Protein AF-A0A925CP06-F1 (afdb_monomer_lite)

Secondary structure (DSSP, 8-state):
----HHHHHHHHHHHHHHHHHHHHHHHHHHHHHH-S--TT-HHHHHHHHHHHHHHHHHHHHHHHHHHHHHHHTT-HHHHHHHHHHHHHHHHHHHHHHHHHHHHHHHHHHHS-HHHHHHHHH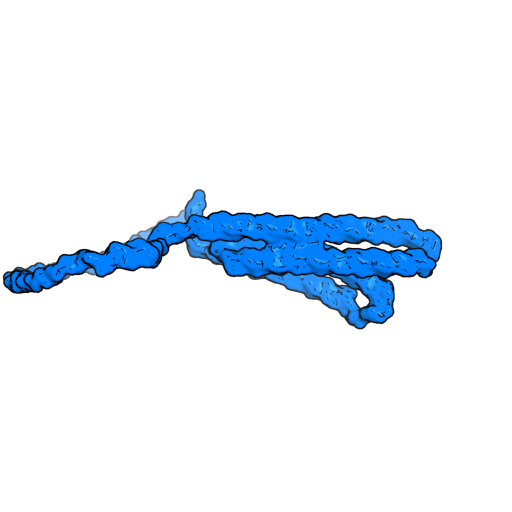HHHHHHHHHHHHHHHHHHHHHHHHHHHHHHHT---TT---HHHHSTTSS---------------------------------

Sequence (203 aa):
MNLSTTQLRLLGSVMYFAAAALILNYFAQFTIQVWPFKLTELNWRVGAAGLFMDALMSTVVPQAILYFAAVMNNDRKTLQALRWVTLIAGVLTIGLLLGFLLDSVQIRAQLPQNVKGNFMKVALRAGLVGILLSTLFIWFGLSMGKVLKSQGTVRTPGAKDPANDMLMVGTREPSRPTLRSIDTNDSKTAGKKEGTGGLSVDV

pLDDT: mean 83.31, std 16.44, range [48.34, 97.75]

Foldseek 3Di:
DDDDPVRLLVVLVVLLVVLVVQLVVLVVVLVVVLPPPPVVDLVSLLVSLLSVLVSLVSSPVSLVSQCVSCVSNVPLVSLLVSLVVLLVVLVVLVVSLVVNVVSLVVVLVVDDPVCNVVSVVSNVVSSVSSVVSSCVSNVVSVVSVVVSVVSVPPPDPPPPDVVVVVVPPPDPPPDDPPPPPPPDDDDDDDDDDDDDDDDDDDD

Radius of gyration: 31.54 Å; chains: 1; bounding box: 84×64×76 Å

Structure (mmCIF, N/CA/C/O backbone):
data_AF-A0A925CP06-F1
#
_entry.id   AF-A0A925CP06-F1
#
loop_
_atom_site.group_PDB
_atom_site.id
_atom_site.type_symbol
_atom_site.label_atom_id
_atom_site.label_alt_id
_atom_site.label_comp_id
_atom_site.label_asym_id
_atom_site.label_entity_id
_atom_site.label_seq_id
_atom_site.pdbx_PDB_ins_code
_atom_site.Cartn_x
_atom_site.Cartn_y
_atom_site.Cartn_z
_atom_site.occupancy
_atom_site.B_iso_or_equiv
_atom_site.auth_seq_id
_atom_site.auth_comp_id
_atom_site.auth_asym_id
_atom_site.auth_atom_id
_atom_site.pdbx_PDB_model_num
ATOM 1 N N . MET A 1 1 ? -6.564 15.243 31.442 1.00 59.25 1 MET A N 1
ATOM 2 C CA . MET A 1 1 ? -7.740 15.797 30.735 1.00 59.25 1 MET A CA 1
ATOM 3 C C . MET A 1 1 ? -8.591 14.633 30.254 1.00 59.25 1 MET A C 1
ATOM 5 O O . MET A 1 1 ? -8.100 13.844 29.459 1.00 59.25 1 MET A O 1
ATOM 9 N N . ASN A 1 2 ? -9.814 14.486 30.764 1.00 81.81 2 ASN A N 1
ATOM 10 C CA . ASN A 1 2 ? -10.744 13.453 30.301 1.00 81.81 2 ASN A CA 1
ATOM 11 C C . ASN A 1 2 ? -11.511 14.015 29.103 1.00 81.81 2 ASN A C 1
ATOM 13 O O . ASN A 1 2 ? -12.417 14.825 29.282 1.00 81.81 2 ASN A O 1
ATOM 17 N N . LEU A 1 3 ? -11.107 13.644 27.888 1.00 84.00 3 LEU A N 1
ATOM 18 C CA . LEU A 1 3 ? -11.869 13.988 26.689 1.00 84.00 3 LEU A CA 1
ATOM 19 C C . LEU A 1 3 ? -13.214 13.260 26.733 1.00 84.00 3 LEU A C 1
ATOM 21 O O . LEU A 1 3 ? -13.275 12.069 27.047 1.00 84.00 3 LEU A O 1
ATOM 25 N N . SER A 1 4 ? -14.290 13.975 26.408 1.00 91.00 4 SER A N 1
ATOM 26 C CA . SER A 1 4 ? -15.612 13.363 26.290 1.00 91.00 4 SER A CA 1
ATOM 27 C C . SER A 1 4 ? -15.590 12.294 25.192 1.00 91.00 4 SER A C 1
ATOM 29 O O . SER A 1 4 ? -14.948 12.464 24.152 1.00 91.00 4 SER A O 1
ATOM 31 N N . THR A 1 5 ? -16.316 11.193 25.386 1.00 88.12 5 THR A N 1
ATOM 32 C CA . THR A 1 5 ? -16.455 10.119 24.385 1.00 88.12 5 THR A CA 1
ATOM 33 C C . THR A 1 5 ? -16.937 10.652 23.032 1.00 88.12 5 THR A C 1
ATOM 35 O O . THR A 1 5 ? -16.528 10.152 21.984 1.00 88.12 5 THR A O 1
ATOM 38 N N . THR A 1 6 ? -17.739 11.720 23.040 1.00 90.00 6 THR A N 1
ATOM 39 C CA . THR A 1 6 ? -18.185 12.435 21.838 1.00 90.00 6 THR A CA 1
ATOM 40 C C . THR A 1 6 ? -17.030 13.135 21.118 1.00 90.00 6 THR A C 1
ATOM 42 O O . THR A 1 6 ? -16.935 13.054 19.896 1.00 90.00 6 THR A O 1
ATOM 45 N N . GLN A 1 7 ? -16.117 13.773 21.859 1.00 92.44 7 GLN A N 1
ATOM 46 C CA . GLN A 1 7 ? -14.945 14.448 21.286 1.00 92.44 7 GLN A CA 1
ATOM 47 C C . GLN A 1 7 ? -13.983 13.442 20.648 1.00 92.44 7 GLN A C 1
ATOM 49 O O . GLN A 1 7 ? -13.480 13.692 19.555 1.00 92.44 7 GLN A O 1
ATOM 54 N N . LEU A 1 8 ? -13.781 12.281 21.282 1.00 90.00 8 LEU A N 1
ATOM 55 C CA . LEU A 1 8 ? -12.950 11.205 20.730 1.00 90.00 8 LEU A CA 1
ATOM 56 C C . LEU A 1 8 ? -13.510 10.665 19.407 1.00 90.00 8 LEU A C 1
ATOM 58 O O . LEU A 1 8 ? -12.755 10.489 18.452 1.00 90.00 8 LEU A O 1
ATOM 62 N N . ARG A 1 9 ? -14.830 10.462 19.319 1.00 89.25 9 ARG A N 1
ATOM 63 C CA . ARG A 1 9 ? -15.486 10.013 18.078 1.00 89.25 9 ARG A CA 1
ATOM 64 C C . ARG A 1 9 ? -15.377 11.045 16.959 1.00 89.25 9 ARG A C 1
ATOM 66 O O . ARG A 1 9 ? -15.101 10.679 15.818 1.00 89.25 9 ARG A O 1
ATOM 73 N N . LEU A 1 10 ? -15.567 12.324 17.284 1.00 93.50 10 LEU A N 1
ATOM 74 C CA . LEU A 1 10 ? -15.463 13.408 16.309 1.00 93.50 10 LEU A CA 1
ATOM 75 C C . LEU A 1 10 ? -14.029 13.536 15.784 1.00 93.50 10 LEU A C 1
ATOM 77 O O . LEU A 1 10 ? -13.827 13.582 14.572 1.00 93.50 10 LEU A O 1
ATOM 81 N N . LEU A 1 11 ? -13.035 13.484 16.676 1.00 93.88 11 LEU A N 1
ATOM 82 C CA . LEU A 1 11 ? -11.623 13.469 16.298 1.00 93.88 11 LEU A CA 1
ATOM 83 C C . LEU A 1 11 ? -11.306 12.274 15.389 1.00 93.88 11 LEU A C 1
ATOM 85 O O . LEU A 1 11 ? -10.702 12.445 14.334 1.00 93.88 11 LEU A O 1
ATOM 89 N N . GLY A 1 12 ? -11.785 1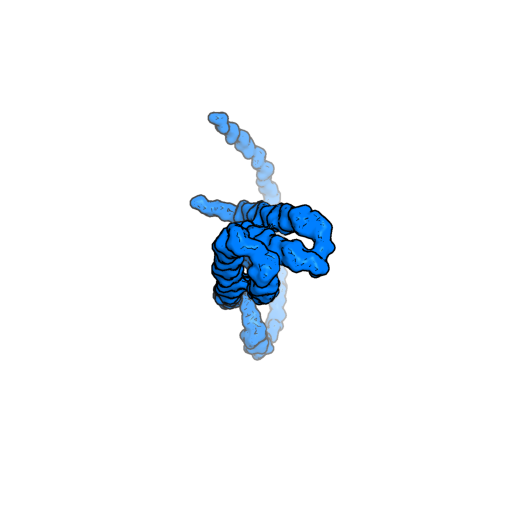1.081 15.747 1.00 92.69 12 GLY A N 1
ATOM 90 C CA . GLY A 1 12 ? -11.616 9.883 14.933 1.00 92.69 12 GLY A CA 1
ATOM 91 C C . GLY A 1 12 ? -12.210 10.020 13.525 1.00 92.69 12 GLY A C 1
ATOM 92 O O . GLY A 1 12 ? -11.565 9.632 12.555 1.00 92.69 12 GLY A O 1
ATOM 93 N N . SER A 1 13 ? -13.394 10.627 13.389 1.00 92.12 13 SER A N 1
ATOM 94 C CA . SER A 1 13 ? -14.017 10.898 12.083 1.00 92.12 13 SER A CA 1
ATOM 95 C C . SER A 1 13 ? -13.179 11.843 11.218 1.00 92.12 13 SER A C 1
ATOM 97 O O . SER A 1 13 ? -13.023 11.604 10.021 1.00 92.12 13 SER A O 1
ATOM 99 N N . VAL A 1 14 ? -12.622 12.903 11.811 1.00 95.94 14 VAL A N 1
ATOM 100 C CA . VAL A 1 14 ? -11.748 13.848 11.097 1.00 95.94 14 VAL A CA 1
ATOM 101 C C . VAL A 1 14 ? -10.472 13.148 10.630 1.00 95.94 14 VAL A C 1
ATOM 103 O O . VAL A 1 14 ? -10.058 13.327 9.486 1.00 95.94 14 VAL A O 1
ATOM 106 N N . MET A 1 15 ? -9.883 12.294 11.472 1.00 96.44 15 MET A N 1
ATOM 107 C CA . MET A 1 15 ? -8.692 11.517 11.116 1.00 96.44 15 MET A CA 1
ATOM 108 C C . MET A 1 15 ? -8.957 10.531 9.973 1.00 96.44 15 MET A C 1
ATOM 110 O O . MET A 1 15 ? -8.128 10.418 9.072 1.00 96.44 15 MET A O 1
ATOM 114 N N . TYR A 1 16 ? -10.116 9.862 9.969 1.00 95.62 16 TYR A N 1
ATOM 115 C CA . TYR A 1 16 ? -10.523 8.996 8.861 1.00 95.62 16 TYR A CA 1
ATOM 116 C C . TYR A 1 16 ? -10.613 9.758 7.543 1.00 95.62 16 TYR A C 1
ATOM 118 O O . TYR A 1 16 ? -10.045 9.322 6.541 1.00 95.62 16 TYR A O 1
ATOM 126 N N . PHE A 1 17 ? -11.298 10.903 7.551 1.00 96.81 17 PHE A N 1
ATOM 127 C CA . PHE A 1 17 ? -11.462 11.724 6.358 1.00 96.81 17 PHE A CA 1
ATOM 128 C C . PHE A 1 17 ? -10.118 12.249 5.845 1.00 96.81 17 PHE A C 1
ATOM 130 O O . PHE A 1 17 ? -9.816 12.110 4.662 1.00 96.81 17 PHE A O 1
ATOM 137 N N . ALA A 1 18 ? -9.278 12.783 6.737 1.00 97.44 18 ALA A N 1
ATOM 138 C CA . ALA A 1 18 ? -7.959 13.295 6.382 1.00 97.44 18 ALA A CA 1
ATOM 139 C C . ALA A 1 18 ? -7.072 12.204 5.766 1.00 97.44 18 ALA A C 1
ATOM 141 O O . ALA A 1 18 ? -6.472 12.407 4.713 1.00 97.44 18 ALA A O 1
ATOM 142 N N . ALA A 1 19 ? -7.023 11.022 6.379 1.00 97.38 19 ALA A N 1
ATOM 143 C CA . ALA A 1 19 ? -6.216 9.931 5.860 1.00 97.38 19 ALA A CA 1
ATOM 144 C C . ALA A 1 19 ? -6.743 9.388 4.523 1.00 97.38 19 ALA A C 1
ATOM 146 O O . ALA A 1 19 ? -5.952 9.136 3.614 1.00 97.38 19 ALA A O 1
ATOM 147 N N . ALA A 1 20 ? -8.064 9.263 4.365 1.00 96.50 20 ALA A N 1
ATOM 148 C CA . ALA A 1 20 ? -8.671 8.874 3.094 1.00 96.50 20 ALA A CA 1
ATOM 149 C C . ALA A 1 20 ? -8.366 9.892 1.982 1.00 96.50 20 ALA A C 1
ATOM 151 O O . ALA A 1 20 ? -7.995 9.494 0.879 1.00 96.50 20 ALA A O 1
ATOM 152 N N . ALA A 1 21 ? -8.450 11.192 2.281 1.00 97.75 21 ALA A N 1
ATOM 153 C CA . ALA A 1 21 ? -8.125 12.258 1.339 1.00 97.75 21 ALA A CA 1
ATOM 154 C C . ALA A 1 21 ? -6.650 12.222 0.910 1.00 97.75 21 ALA A C 1
ATOM 156 O O . ALA A 1 21 ? -6.359 12.361 -0.276 1.00 97.75 21 ALA A O 1
ATOM 157 N N . LEU A 1 22 ? -5.722 11.977 1.842 1.00 97.75 22 LEU A N 1
ATOM 158 C CA . LEU A 1 22 ? -4.297 11.845 1.523 1.00 97.75 22 LEU A CA 1
ATOM 159 C C . LEU A 1 22 ? -4.025 10.637 0.621 1.00 97.75 22 LEU A C 1
ATOM 161 O O . LEU A 1 22 ? -3.341 10.777 -0.389 1.00 97.75 22 LEU A O 1
ATOM 165 N N . ILE A 1 23 ? -4.594 9.470 0.945 1.00 96.75 23 ILE A N 1
ATOM 166 C CA . ILE A 1 23 ? -4.473 8.265 0.109 1.00 96.75 23 ILE A CA 1
ATOM 167 C C . ILE A 1 23 ? -5.003 8.551 -1.296 1.00 96.75 23 ILE A C 1
ATOM 169 O O . ILE A 1 23 ? -4.311 8.291 -2.280 1.00 96.75 23 ILE A O 1
ATOM 173 N N . LEU A 1 24 ? -6.202 9.129 -1.394 1.00 97.44 24 LEU A N 1
ATOM 174 C CA . LEU A 1 24 ? -6.820 9.453 -2.674 1.00 97.44 24 LEU A CA 1
ATOM 175 C C . LEU A 1 24 ? -5.967 10.438 -3.482 1.00 97.44 24 LEU A C 1
ATOM 177 O O . LEU A 1 24 ? -5.802 10.244 -4.682 1.00 97.44 24 LEU A O 1
ATOM 181 N N . ASN A 1 25 ? -5.381 11.445 -2.833 1.00 97.38 25 ASN A N 1
ATOM 182 C CA . ASN A 1 25 ? -4.497 12.408 -3.482 1.00 97.38 25 ASN A CA 1
ATOM 183 C C . ASN A 1 25 ? -3.256 11.736 -4.095 1.00 97.38 25 ASN A C 1
ATOM 185 O O . ASN A 1 25 ? -2.932 12.007 -5.250 1.00 97.38 25 ASN A O 1
ATOM 189 N N . TYR A 1 26 ? -2.595 10.819 -3.380 1.00 96.75 26 TYR A N 1
ATOM 190 C CA . TYR A 1 26 ? -1.434 10.098 -3.922 1.00 96.75 26 TYR A CA 1
ATOM 191 C C . TYR A 1 26 ? -1.805 9.217 -5.122 1.00 96.75 26 TYR A C 1
ATOM 193 O O . TYR A 1 26 ? -1.107 9.227 -6.137 1.00 96.75 26 TYR A O 1
ATOM 201 N N . PHE A 1 27 ? -2.935 8.507 -5.058 1.00 96.19 27 PHE A N 1
ATOM 202 C CA . PHE A 1 27 ? -3.405 7.700 -6.188 1.00 96.19 27 PHE A CA 1
ATOM 203 C C . PHE A 1 27 ? -3.889 8.548 -7.370 1.00 96.19 27 PHE A C 1
ATOM 205 O O . PHE A 1 27 ? -3.693 8.152 -8.521 1.00 96.19 27 PHE A O 1
ATOM 212 N N . ALA A 1 28 ? -4.468 9.723 -7.123 1.00 97.69 28 ALA A N 1
ATOM 213 C CA . ALA A 1 28 ? -4.827 10.668 -8.174 1.00 97.69 28 ALA A CA 1
ATOM 214 C C . ALA A 1 28 ? -3.576 11.188 -8.897 1.00 97.69 28 ALA A C 1
ATOM 216 O O . ALA A 1 28 ? -3.526 11.149 -10.125 1.00 97.69 28 ALA A O 1
ATOM 217 N N . GLN A 1 29 ? -2.539 11.588 -8.152 1.00 97.12 29 GLN A N 1
ATOM 218 C CA . GLN A 1 29 ? -1.259 12.017 -8.726 1.00 97.12 29 GLN A CA 1
ATOM 219 C C . GLN A 1 29 ? -0.608 10.909 -9.557 1.00 97.12 29 GLN A C 1
ATOM 221 O O . GLN A 1 29 ? -0.216 11.153 -10.696 1.00 97.12 29 GLN A O 1
ATOM 226 N N . PHE A 1 30 ? -0.565 9.684 -9.032 1.00 96.06 30 PHE A N 1
ATOM 227 C CA . PHE A 1 30 ? -0.101 8.515 -9.776 1.00 96.06 30 PHE A CA 1
ATOM 228 C C . PHE A 1 30 ? -0.881 8.322 -11.085 1.00 96.06 30 PHE A C 1
ATOM 230 O O . PHE A 1 30 ? -0.286 8.189 -12.151 1.00 96.06 30 PHE A O 1
ATOM 237 N N . THR A 1 31 ? -2.215 8.353 -11.020 1.00 96.62 31 THR A N 1
ATOM 238 C CA . THR A 1 31 ? -3.079 8.127 -12.189 1.00 96.62 31 THR A CA 1
ATOM 239 C C . THR A 1 31 ? -2.846 9.184 -13.265 1.00 96.62 31 THR A C 1
ATOM 241 O O . THR A 1 31 ? -2.743 8.842 -14.440 1.00 96.62 31 THR A O 1
ATOM 244 N N . ILE A 1 32 ? -2.696 10.452 -12.871 1.00 97.56 32 ILE A N 1
ATOM 245 C CA . ILE A 1 32 ? -2.394 11.560 -13.788 1.00 97.56 32 ILE A CA 1
ATOM 246 C C . ILE A 1 32 ? -1.028 11.366 -14.456 1.00 97.56 32 ILE A C 1
ATOM 248 O O . ILE A 1 32 ? -0.905 11.593 -15.654 1.00 97.56 32 ILE A O 1
ATOM 252 N N . GLN A 1 33 ? -0.010 10.928 -13.710 1.00 96.25 33 GLN A N 1
ATOM 253 C CA . GLN A 1 33 ? 1.343 10.731 -14.245 1.00 96.25 33 GLN A CA 1
ATOM 254 C C . GLN A 1 33 ? 1.458 9.518 -15.174 1.00 96.25 33 GLN A C 1
ATOM 256 O O . GLN A 1 33 ? 2.303 9.494 -16.067 1.00 96.25 33 GLN A O 1
ATOM 261 N N . VAL A 1 34 ? 0.632 8.500 -14.950 1.00 96.31 34 VAL A N 1
ATOM 262 C CA . VAL A 1 34 ? 0.664 7.240 -15.700 1.00 96.31 34 VAL A CA 1
ATOM 263 C C . VAL A 1 34 ? -0.249 7.276 -16.932 1.00 96.31 34 VAL A C 1
ATOM 265 O O . VAL A 1 34 ? -0.092 6.461 -17.844 1.00 96.31 34 VAL A O 1
ATOM 268 N N . TRP A 1 35 ? -1.163 8.244 -17.005 1.00 96.19 35 TRP A N 1
ATOM 269 C CA . TRP A 1 35 ? -2.036 8.464 -18.151 1.00 96.19 35 TRP A CA 1
ATOM 270 C C . TRP A 1 35 ? -1.296 9.153 -19.317 1.00 96.19 35 TRP A C 1
ATOM 272 O O . TRP A 1 35 ? -0.637 10.170 -19.098 1.00 96.19 35 TRP A O 1
ATOM 282 N N . PRO A 1 36 ? -1.427 8.679 -20.575 1.00 96.12 36 PRO A N 1
ATOM 283 C CA . PRO A 1 36 ? -2.260 7.568 -21.046 1.00 96.12 36 PRO A CA 1
ATOM 284 C C . PRO A 1 36 ? -1.631 6.183 -20.813 1.00 96.12 36 PRO A C 1
ATOM 286 O O . PRO A 1 36 ? -0.413 6.017 -20.881 1.00 96.12 36 PRO A O 1
ATOM 289 N N . PHE A 1 37 ? -2.470 5.163 -20.597 1.00 95.00 37 PHE A N 1
ATOM 290 C CA . PHE A 1 37 ? -2.006 3.798 -20.329 1.00 95.00 37 PHE A CA 1
ATOM 291 C C . PHE A 1 37 ? -1.364 3.149 -21.562 1.00 95.00 37 PHE A C 1
ATOM 293 O O . PHE A 1 37 ? -2.057 2.726 -22.488 1.00 95.00 37 PHE A O 1
ATOM 300 N N . LYS A 1 38 ? -0.034 3.012 -21.557 1.00 95.38 38 LYS A N 1
ATOM 301 C CA . LYS A 1 38 ? 0.730 2.369 -22.635 1.00 95.38 38 LYS A CA 1
ATOM 302 C C . LYS A 1 38 ? 1.259 1.000 -22.226 1.00 95.38 38 LYS A C 1
ATOM 304 O O . LYS A 1 38 ? 2.462 0.755 -22.175 1.00 95.38 38 LYS A O 1
ATOM 309 N N . LEU A 1 39 ? 0.336 0.077 -21.972 1.00 92.00 39 LEU A N 1
ATOM 310 C CA . LEU A 1 39 ? 0.662 -1.276 -21.517 1.00 92.00 39 LEU A CA 1
ATOM 311 C C . LEU A 1 39 ? 1.507 -2.076 -22.514 1.00 92.00 39 LEU A C 1
ATOM 313 O O . LEU A 1 39 ? 2.026 -3.109 -22.129 1.00 92.00 39 LEU A O 1
ATOM 317 N N . THR A 1 40 ? 1.668 -1.666 -23.770 1.00 93.75 40 THR A N 1
ATOM 318 C CA . THR A 1 40 ? 2.535 -2.347 -24.749 1.00 93.75 40 THR A CA 1
ATOM 319 C C . THR A 1 40 ? 3.988 -1.873 -24.704 1.00 93.75 40 THR A C 1
ATOM 321 O O . THR A 1 40 ? 4.877 -2.614 -25.117 1.00 93.75 40 THR A O 1
ATOM 324 N N . GLU A 1 41 ? 4.257 -0.677 -24.174 1.00 93.00 41 GLU A N 1
ATOM 325 C CA . GLU A 1 41 ? 5.600 -0.100 -24.120 1.00 93.00 41 GLU A CA 1
ATOM 326 C C . GLU A 1 41 ? 6.322 -0.542 -22.834 1.00 93.00 41 GLU A C 1
ATOM 328 O O . GLU A 1 41 ? 5.931 -0.181 -21.724 1.00 93.00 41 GLU A O 1
ATOM 333 N N . LEU A 1 42 ? 7.419 -1.298 -22.971 1.00 89.19 42 LEU A N 1
ATOM 334 C CA . LEU A 1 42 ? 8.214 -1.797 -21.836 1.00 89.19 42 LEU A CA 1
ATOM 335 C C . LEU A 1 42 ? 8.715 -0.659 -20.925 1.00 89.19 42 LEU A C 1
ATOM 337 O O . LEU A 1 42 ? 8.632 -0.750 -19.701 1.00 89.19 42 LEU A O 1
ATOM 341 N N . ASN A 1 43 ? 9.160 0.450 -21.525 1.00 88.50 43 ASN A N 1
ATOM 342 C CA . ASN A 1 43 ? 9.611 1.640 -20.795 1.00 88.50 43 ASN A CA 1
ATOM 343 C C . ASN A 1 43 ? 8.504 2.234 -19.915 1.00 88.50 43 ASN A C 1
ATOM 345 O O . ASN A 1 43 ? 8.765 2.659 -18.789 1.00 88.50 43 ASN A O 1
ATOM 349 N N . TRP A 1 44 ? 7.265 2.234 -20.413 1.00 92.38 44 TRP A N 1
ATOM 350 C CA . TRP A 1 44 ? 6.118 2.733 -19.668 1.00 92.38 44 TRP A CA 1
ATOM 351 C C . TRP A 1 44 ? 5.796 1.827 -18.479 1.00 92.38 44 TRP A C 1
ATOM 353 O O . TRP A 1 44 ? 5.584 2.336 -17.384 1.00 92.38 44 TRP A O 1
ATOM 363 N N . ARG A 1 45 ? 5.834 0.496 -18.648 1.00 92.06 45 ARG A N 1
ATOM 364 C CA . ARG A 1 45 ? 5.550 -0.462 -17.560 1.00 92.06 45 ARG A CA 1
ATOM 365 C C . ARG A 1 45 ? 6.506 -0.288 -16.387 1.00 92.06 45 ARG A C 1
ATOM 367 O O . ARG A 1 45 ? 6.069 -0.216 -15.242 1.00 92.06 45 ARG A O 1
ATOM 374 N N . VAL A 1 46 ? 7.801 -0.170 -16.677 1.00 88.19 46 VAL A N 1
ATOM 375 C CA . VAL A 1 46 ? 8.843 0.012 -15.658 1.00 88.19 46 VAL A CA 1
ATOM 376 C C . VAL A 1 46 ? 8.714 1.370 -14.968 1.00 88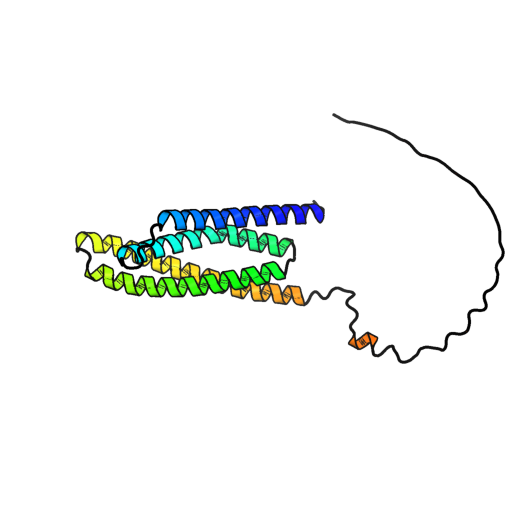.19 46 VAL A C 1
ATOM 378 O O . VAL A 1 46 ? 8.816 1.438 -13.742 1.00 88.19 46 VAL A O 1
ATOM 381 N N . GLY A 1 47 ? 8.429 2.436 -15.723 1.00 89.38 47 GLY A N 1
ATOM 382 C CA . GLY A 1 47 ? 8.158 3.761 -15.159 1.00 89.38 47 GLY A CA 1
ATOM 383 C C . GLY A 1 47 ? 6.918 3.773 -14.260 1.00 89.38 47 GLY A C 1
ATOM 384 O O . GLY A 1 47 ? 6.991 4.215 -13.115 1.00 89.38 47 GLY A O 1
ATOM 385 N N . ALA A 1 48 ? 5.805 3.217 -14.740 1.00 92.56 48 ALA A N 1
ATOM 386 C CA . ALA A 1 48 ? 4.552 3.118 -14.000 1.00 92.56 48 ALA A CA 1
ATOM 387 C C . ALA A 1 48 ? 4.701 2.270 -12.729 1.00 92.56 48 ALA A C 1
ATOM 389 O O . ALA A 1 48 ? 4.210 2.665 -11.676 1.00 92.56 48 ALA A O 1
ATOM 390 N N . ALA A 1 49 ? 5.427 1.148 -12.784 1.00 90.56 49 ALA A N 1
ATOM 391 C CA .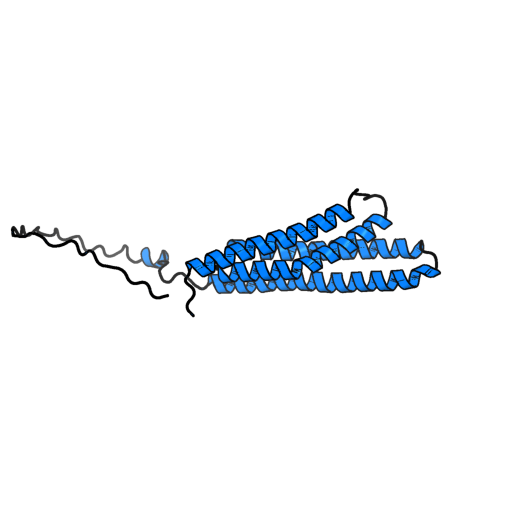 ALA A 1 49 ? 5.722 0.341 -11.602 1.00 90.56 49 ALA A CA 1
ATOM 392 C C . ALA A 1 49 ? 6.517 1.138 -10.554 1.00 90.56 49 ALA A C 1
ATOM 394 O O . ALA A 1 49 ? 6.188 1.090 -9.370 1.00 90.56 49 ALA A O 1
ATOM 395 N N . GLY A 1 50 ? 7.518 1.916 -10.981 1.00 89.06 50 GLY A N 1
ATOM 396 C CA . GLY A 1 50 ? 8.281 2.798 -10.094 1.00 89.06 50 GLY A CA 1
ATOM 397 C C . GLY A 1 50 ? 7.415 3.870 -9.427 1.00 89.06 50 GLY A C 1
ATOM 398 O O . GLY A 1 50 ? 7.473 4.031 -8.209 1.00 89.06 50 GLY A O 1
ATOM 399 N N . LEU A 1 51 ? 6.567 4.553 -10.201 1.00 91.94 51 LEU A N 1
ATOM 400 C CA . LEU A 1 51 ? 5.634 5.562 -9.681 1.00 91.94 51 LEU A CA 1
ATOM 401 C C . LEU A 1 51 ? 4.588 4.958 -8.738 1.00 91.94 51 LEU A C 1
ATOM 403 O O . LEU A 1 51 ? 4.223 5.570 -7.739 1.00 91.94 51 LEU A O 1
ATOM 407 N N . PHE A 1 52 ? 4.123 3.741 -9.020 1.00 93.06 52 PHE A N 1
ATOM 408 C CA . PHE A 1 52 ? 3.180 3.050 -8.149 1.00 93.06 52 PHE A CA 1
ATOM 409 C C . PHE A 1 52 ? 3.810 2.695 -6.799 1.00 93.06 52 PHE A C 1
ATOM 411 O O . PHE A 1 52 ? 3.179 2.872 -5.759 1.00 93.06 52 PHE A O 1
ATOM 418 N N . MET A 1 53 ? 5.065 2.232 -6.797 1.00 90.44 53 MET A N 1
ATOM 419 C CA . MET A 1 53 ? 5.812 1.972 -5.561 1.00 90.44 53 MET A CA 1
ATOM 420 C C . MET A 1 53 ? 5.979 3.243 -4.723 1.00 90.44 53 MET A C 1
ATOM 422 O O . MET A 1 53 ? 5.837 3.192 -3.502 1.00 90.44 53 MET A O 1
ATOM 426 N N . ASP A 1 54 ? 6.236 4.381 -5.368 1.00 92.19 54 ASP A N 1
ATOM 427 C CA . ASP A 1 54 ? 6.348 5.681 -4.700 1.00 92.19 54 ASP A CA 1
ATOM 428 C C . ASP A 1 54 ? 5.005 6.148 -4.106 1.00 92.19 54 ASP A C 1
ATOM 430 O O . ASP A 1 54 ? 4.933 6.582 -2.951 1.00 92.19 54 ASP A O 1
ATOM 434 N N . ALA A 1 55 ? 3.908 5.954 -4.844 1.00 94.44 55 ALA A N 1
ATOM 435 C CA . ALA A 1 55 ? 2.558 6.219 -4.355 1.00 94.44 55 ALA A CA 1
ATOM 436 C C . ALA A 1 55 ? 2.204 5.332 -3.149 1.00 94.44 55 ALA A C 1
ATOM 438 O O . ALA A 1 55 ? 1.703 5.829 -2.139 1.00 94.44 55 ALA A O 1
ATOM 439 N N . LEU A 1 56 ? 2.520 4.033 -3.204 1.00 93.88 56 LEU A N 1
ATOM 440 C CA . LEU A 1 56 ? 2.319 3.123 -2.075 1.00 93.88 56 LEU A CA 1
ATOM 441 C C . LEU A 1 56 ? 3.154 3.529 -0.858 1.00 93.88 56 LEU A C 1
ATOM 443 O O . LEU A 1 56 ? 2.633 3.541 0.257 1.00 93.88 56 LEU A O 1
ATOM 447 N N . MET A 1 57 ? 4.420 3.899 -1.049 1.00 93.31 57 MET A N 1
ATOM 448 C CA . MET A 1 57 ? 5.278 4.388 0.035 1.00 93.31 57 MET A CA 1
ATOM 449 C C . MET A 1 57 ? 4.673 5.628 0.706 1.00 93.31 57 MET A C 1
ATOM 451 O O . MET A 1 57 ? 4.616 5.717 1.933 1.00 93.31 57 MET A O 1
ATOM 455 N N . SER A 1 58 ? 4.126 6.543 -0.094 1.00 95.25 58 SER A N 1
ATOM 456 C CA . SER A 1 58 ? 3.448 7.749 0.391 1.00 95.25 58 SER A CA 1
ATOM 457 C C . SER A 1 58 ? 2.171 7.447 1.187 1.00 95.25 58 SER A C 1
ATOM 459 O O . SER A 1 58 ? 1.774 8.228 2.051 1.00 95.25 58 SER A O 1
ATOM 461 N N . THR A 1 59 ? 1.543 6.285 0.973 1.00 96.00 59 THR A N 1
ATOM 462 C CA . THR A 1 59 ? 0.329 5.882 1.704 1.00 96.00 59 THR A CA 1
ATOM 463 C C . THR A 1 59 ? 0.594 5.316 3.100 1.00 96.00 59 THR A C 1
ATOM 465 O O . THR A 1 59 ? -0.344 5.230 3.892 1.00 96.00 59 THR A O 1
ATOM 468 N N . VAL A 1 60 ? 1.846 5.001 3.458 1.00 95.44 60 VAL A N 1
ATOM 469 C CA . VAL A 1 60 ? 2.196 4.398 4.760 1.00 95.44 60 VAL A CA 1
ATOM 470 C C . VAL A 1 60 ? 1.772 5.287 5.934 1.00 95.44 60 VAL A C 1
ATOM 472 O O . VAL A 1 60 ? 1.176 4.800 6.896 1.00 95.44 60 VAL A O 1
ATOM 475 N N . VAL A 1 61 ? 2.027 6.597 5.855 1.00 96.19 61 VAL A N 1
ATOM 476 C CA . VAL A 1 61 ? 1.668 7.548 6.923 1.00 96.19 61 VAL A CA 1
ATOM 477 C C . VAL A 1 61 ? 0.144 7.708 7.052 1.00 96.19 61 VAL A C 1
ATOM 479 O O . VAL A 1 61 ? -0.372 7.480 8.149 1.00 96.19 61 VAL A O 1
ATOM 482 N N . PRO A 1 62 ? -0.616 8.017 5.980 1.00 97.06 62 PRO A N 1
ATOM 483 C CA . PRO A 1 62 ? -2.080 8.016 6.036 1.00 97.06 62 PRO A CA 1
ATOM 484 C C . PRO A 1 62 ? -2.670 6.702 6.552 1.00 97.06 62 PRO A C 1
ATOM 486 O O . PRO A 1 62 ? -3.616 6.695 7.336 1.00 97.06 62 PRO A O 1
ATOM 489 N N . GLN A 1 63 ? -2.094 5.572 6.158 1.00 95.81 63 GLN A N 1
ATOM 490 C CA . GLN A 1 63 ? -2.558 4.272 6.605 1.00 95.81 63 GLN A CA 1
ATOM 491 C C . GLN A 1 63 ? -2.334 4.079 8.108 1.00 95.81 63 GLN A C 1
ATOM 493 O O . GLN A 1 63 ? -3.248 3.631 8.798 1.00 95.81 63 GLN A O 1
ATOM 498 N N . ALA A 1 64 ? -1.187 4.494 8.651 1.00 95.69 64 ALA A N 1
ATOM 499 C CA . ALA A 1 64 ? -0.957 4.508 10.095 1.00 95.69 64 ALA A CA 1
ATOM 500 C C . ALA A 1 64 ? -1.992 5.376 10.838 1.00 95.69 64 ALA A C 1
ATOM 502 O O . ALA A 1 64 ? -2.501 4.962 11.880 1.00 95.69 64 ALA A O 1
ATOM 503 N N . ILE A 1 65 ? -2.370 6.529 10.271 1.00 96.62 65 ILE A N 1
ATOM 504 C CA . ILE A 1 65 ? -3.431 7.398 10.808 1.00 96.62 65 ILE A CA 1
ATOM 505 C C . ILE A 1 65 ? -4.788 6.675 10.805 1.00 96.62 65 ILE A C 1
ATOM 507 O O . ILE A 1 65 ? -5.488 6.714 11.818 1.00 96.62 65 ILE A O 1
ATOM 511 N N . LEU A 1 66 ? -5.147 5.967 9.723 1.00 96.44 66 LEU A N 1
ATOM 512 C CA . LEU A 1 66 ? -6.378 5.159 9.659 1.00 96.44 66 LEU A CA 1
ATOM 513 C C . LEU A 1 66 ? -6.407 4.082 10.740 1.00 96.44 66 LEU A C 1
ATOM 515 O O . LEU A 1 66 ? -7.416 3.917 11.424 1.00 96.44 66 LEU A O 1
ATOM 519 N N . TYR A 1 67 ? -5.303 3.358 10.912 1.00 94.62 67 TYR A N 1
ATOM 520 C CA . TYR A 1 67 ? -5.202 2.334 11.946 1.00 94.62 67 TYR A CA 1
ATOM 521 C C . TYR A 1 67 ? -5.340 2.922 13.340 1.00 94.62 67 TYR A C 1
ATOM 523 O O . TYR A 1 67 ? -6.087 2.387 14.157 1.00 94.62 67 TYR A O 1
ATOM 531 N N . PHE A 1 68 ? -4.666 4.037 13.603 1.00 94.56 68 PHE A N 1
ATOM 532 C CA . PHE A 1 68 ? -4.755 4.721 14.882 1.00 94.56 68 PHE A CA 1
ATOM 533 C C . PHE A 1 68 ? -6.188 5.189 15.174 1.00 94.56 68 PHE A C 1
ATOM 535 O O . PHE A 1 68 ? -6.724 4.881 16.239 1.00 94.56 68 PHE A O 1
ATOM 542 N N . ALA A 1 69 ? -6.856 5.825 14.207 1.00 95.06 69 ALA A N 1
ATOM 543 C CA . ALA A 1 69 ? -8.253 6.244 14.332 1.00 95.06 69 ALA A CA 1
ATOM 544 C C . ALA A 1 69 ? -9.203 5.056 14.570 1.00 95.06 69 ALA A C 1
ATOM 546 O O . ALA A 1 69 ? -10.133 5.142 15.376 1.00 95.06 69 ALA A O 1
ATOM 547 N N . ALA A 1 70 ? -8.956 3.925 13.911 1.00 93.81 70 ALA A N 1
ATOM 548 C CA . ALA A 1 70 ? -9.760 2.719 14.061 1.00 93.81 70 ALA A CA 1
ATOM 549 C C . ALA A 1 70 ? -9.560 2.021 15.410 1.00 93.81 70 ALA A C 1
ATOM 551 O O . ALA A 1 70 ? -10.533 1.550 16.006 1.00 93.81 70 ALA A O 1
ATOM 552 N N . VAL A 1 71 ? -8.333 2.022 15.939 1.00 91.06 71 VAL A N 1
ATOM 553 C CA . VAL A 1 71 ? -8.045 1.563 17.304 1.00 91.06 71 VAL A CA 1
ATOM 554 C C . VAL A 1 71 ? -8.716 2.474 18.332 1.00 91.06 71 VAL A C 1
ATOM 556 O O . VAL A 1 71 ? -9.396 1.964 19.219 1.00 91.06 71 VAL A O 1
ATOM 559 N N . MET A 1 72 ? -8.603 3.800 18.193 1.00 90.31 72 MET A N 1
ATOM 560 C CA . MET A 1 72 ? -9.236 4.758 19.112 1.00 90.31 72 MET A CA 1
ATOM 561 C C . MET A 1 72 ? -10.760 4.608 19.171 1.00 90.31 72 MET A C 1
ATOM 563 O O . MET A 1 72 ? -11.354 4.709 20.243 1.00 90.31 72 MET A O 1
ATOM 567 N N . ASN A 1 73 ? -11.396 4.336 18.030 1.00 90.00 73 ASN A N 1
ATOM 568 C CA . ASN A 1 73 ? -12.845 4.160 17.943 1.00 90.00 73 ASN A CA 1
ATOM 569 C C . ASN A 1 73 ? -13.329 2.743 18.291 1.00 90.00 73 ASN A C 1
ATOM 571 O O . ASN A 1 73 ? -14.537 2.510 18.296 1.00 90.00 73 ASN A O 1
ATOM 575 N N . ASN A 1 74 ? -12.425 1.800 18.581 1.00 89.12 74 ASN A N 1
ATOM 576 C CA . ASN A 1 74 ? -12.739 0.378 18.770 1.00 89.12 74 ASN A CA 1
ATOM 577 C C . ASN A 1 74 ? -13.549 -0.234 17.606 1.00 89.12 74 ASN A C 1
ATOM 579 O O . ASN A 1 74 ? -14.362 -1.142 17.803 1.00 89.12 74 ASN A O 1
ATOM 583 N N . ASP A 1 75 ? -13.332 0.244 16.379 1.00 90.62 75 ASP A N 1
ATOM 584 C CA . ASP A 1 75 ? -14.072 -0.227 15.211 1.00 90.62 75 ASP A CA 1
ATOM 585 C C . ASP 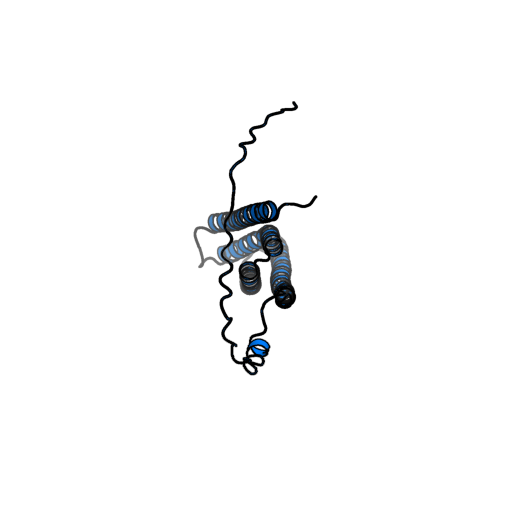A 1 75 ? -13.415 -1.474 14.610 1.00 90.62 75 ASP A C 1
ATOM 587 O O . ASP A 1 75 ? -12.532 -1.418 13.747 1.00 90.62 75 ASP A O 1
ATOM 591 N N . ARG A 1 76 ? -13.876 -2.638 15.071 1.00 91.88 76 ARG A N 1
ATOM 592 C CA . ARG A 1 76 ? -13.363 -3.934 14.612 1.00 91.88 76 ARG A CA 1
ATOM 593 C C . ARG A 1 76 ? -13.575 -4.172 13.122 1.00 91.88 76 ARG A C 1
ATOM 595 O O . ARG A 1 76 ? -12.724 -4.809 12.503 1.00 91.88 76 ARG A O 1
ATOM 602 N N . LYS A 1 77 ? -14.686 -3.692 12.550 1.00 93.31 77 LYS A N 1
ATOM 603 C CA . LYS A 1 77 ? -14.992 -3.908 11.128 1.00 93.31 77 LYS A CA 1
ATOM 604 C C . LYS A 1 77 ? -13.978 -3.164 10.271 1.00 93.31 77 LYS A C 1
ATOM 606 O O . LYS A 1 77 ? -13.387 -3.757 9.370 1.00 93.31 77 LYS A O 1
ATOM 611 N N . THR A 1 78 ? -13.710 -1.909 10.620 1.00 93.38 78 THR A N 1
ATOM 612 C CA . THR A 1 78 ? -12.726 -1.083 9.916 1.00 93.38 78 THR A CA 1
ATOM 613 C C . THR A 1 78 ? -11.309 -1.629 10.083 1.00 93.38 78 THR A C 1
ATOM 615 O O . THR A 1 78 ? -10.586 -1.760 9.098 1.00 93.38 78 THR A O 1
ATOM 618 N N . LEU A 1 79 ? -10.922 -2.068 11.284 1.00 94.38 79 LEU A N 1
ATOM 619 C CA . LEU A 1 79 ? -9.624 -2.721 11.502 1.00 94.38 79 LEU A CA 1
ATOM 620 C C . LEU A 1 79 ? -9.453 -4.014 10.694 1.00 94.38 79 LEU A C 1
ATOM 622 O O . LEU A 1 79 ? -8.367 -4.282 10.174 1.00 94.38 79 LEU A O 1
ATOM 626 N N . GLN A 1 80 ? -10.513 -4.814 10.564 1.00 95.25 80 GLN A N 1
ATOM 627 C CA . GLN A 1 80 ? -10.498 -6.028 9.752 1.00 95.25 80 GLN A CA 1
ATOM 628 C C . GLN A 1 80 ? -10.394 -5.711 8.257 1.00 95.25 80 GLN A C 1
ATOM 630 O O . GLN A 1 80 ? -9.611 -6.358 7.561 1.00 95.25 80 GLN A O 1
ATOM 635 N N . ALA A 1 81 ? -11.128 -4.707 7.773 1.00 95.94 81 ALA A N 1
ATOM 636 C CA . ALA A 1 81 ? -11.029 -4.240 6.394 1.00 95.94 81 ALA A CA 1
ATOM 637 C C . ALA A 1 81 ? -9.613 -3.732 6.083 1.00 95.94 81 ALA A C 1
ATOM 639 O O . ALA A 1 81 ? -8.986 -4.205 5.138 1.00 95.94 81 ALA A O 1
ATOM 640 N N . LEU A 1 82 ? -9.061 -2.859 6.932 1.00 95.06 82 LEU A N 1
ATOM 641 C CA . LEU A 1 82 ? -7.704 -2.329 6.782 1.00 95.06 82 LEU A CA 1
ATOM 642 C C . LEU A 1 82 ? -6.650 -3.441 6.768 1.00 95.06 82 LEU A C 1
ATOM 644 O O . LEU A 1 82 ? -5.732 -3.407 5.951 1.00 95.06 82 LEU A O 1
ATOM 648 N N . ARG A 1 83 ? -6.784 -4.460 7.630 1.00 95.56 83 ARG A N 1
ATOM 649 C CA . ARG A 1 83 ? -5.914 -5.650 7.620 1.00 95.56 83 ARG A CA 1
ATOM 650 C C . ARG A 1 83 ? -5.920 -6.364 6.267 1.00 95.56 83 ARG A C 1
ATOM 652 O O . ARG A 1 83 ? -4.865 -6.772 5.795 1.00 95.56 83 ARG A O 1
ATOM 659 N N . TRP A 1 84 ? -7.086 -6.573 5.665 1.00 96.62 84 TRP A N 1
ATOM 660 C CA . TRP A 1 84 ? -7.145 -7.233 4.361 1.00 96.62 84 TRP A CA 1
ATOM 661 C C . TRP A 1 84 ? -6.581 -6.347 3.258 1.00 96.62 84 TRP A C 1
ATOM 663 O O . TRP A 1 84 ? -5.810 -6.833 2.438 1.00 96.62 84 TRP A O 1
ATOM 673 N N . VAL A 1 85 ? -6.884 -5.048 3.285 1.00 95.62 85 VAL A N 1
ATOM 674 C CA . VAL A 1 85 ? -6.346 -4.074 2.327 1.00 95.62 85 VAL A CA 1
ATOM 675 C C . VAL A 1 85 ? -4.817 -4.022 2.387 1.00 95.62 85 VAL A C 1
ATOM 677 O O . VAL A 1 85 ? -4.180 -4.093 1.341 1.00 95.62 85 VAL A O 1
ATOM 680 N N . THR A 1 86 ? -4.210 -3.975 3.579 1.00 95.62 86 THR A N 1
ATOM 681 C CA . THR A 1 86 ? -2.740 -4.023 3.731 1.00 95.62 86 THR A CA 1
ATOM 682 C C . THR A 1 86 ? -2.146 -5.330 3.234 1.00 95.62 86 THR A C 1
ATOM 684 O O . THR A 1 86 ? -1.142 -5.303 2.532 1.00 95.62 86 THR A O 1
ATOM 687 N N . LEU A 1 87 ? -2.753 -6.476 3.552 1.00 96.31 87 LEU A N 1
ATOM 688 C CA . LEU A 1 87 ? -2.254 -7.767 3.072 1.00 96.31 87 LEU A CA 1
ATOM 689 C C . LEU A 1 87 ? -2.322 -7.871 1.546 1.00 96.31 87 LEU A C 1
ATOM 691 O O . LEU A 1 87 ? -1.343 -8.280 0.925 1.00 96.31 87 LEU A O 1
ATOM 695 N N . ILE A 1 88 ? -3.442 -7.468 0.942 1.00 96.19 88 ILE A N 1
ATOM 696 C CA . ILE A 1 88 ? -3.606 -7.452 -0.516 1.00 96.19 88 ILE A CA 1
ATOM 697 C C . ILE A 1 88 ? -2.592 -6.497 -1.146 1.00 96.19 88 ILE A C 1
ATOM 699 O O . ILE A 1 88 ? -1.932 -6.879 -2.108 1.00 96.19 88 ILE A O 1
ATOM 703 N N . ALA A 1 89 ? -2.406 -5.300 -0.580 1.00 94.44 89 ALA A N 1
ATOM 704 C CA . ALA A 1 89 ? -1.388 -4.359 -1.036 1.00 94.44 89 ALA A CA 1
ATOM 705 C C . ALA A 1 89 ? 0.019 -4.967 -0.951 1.00 94.44 89 ALA A C 1
ATOM 707 O O . ALA A 1 89 ? 0.775 -4.875 -1.909 1.00 94.44 89 ALA A O 1
ATOM 708 N N . GLY A 1 90 ? 0.359 -5.661 0.139 1.00 95.50 90 GLY A N 1
ATOM 709 C CA . GLY A 1 90 ? 1.636 -6.361 0.289 1.00 95.50 90 GLY A CA 1
ATOM 710 C C . GLY A 1 90 ? 1.864 -7.432 -0.781 1.00 95.50 90 GLY A C 1
ATOM 711 O O . GLY A 1 90 ? 2.926 -7.462 -1.399 1.00 95.50 90 GLY A O 1
ATOM 712 N N . VAL A 1 91 ? 0.861 -8.271 -1.054 1.00 96.06 91 VAL A N 1
ATOM 713 C CA . VAL A 1 91 ? 0.927 -9.299 -2.111 1.00 96.06 91 VAL A CA 1
ATOM 714 C C . VAL A 1 91 ? 1.040 -8.664 -3.499 1.00 96.06 91 VAL A C 1
ATOM 716 O O . VAL A 1 91 ? 1.840 -9.110 -4.321 1.00 96.06 91 VAL A O 1
ATOM 719 N N . LEU A 1 92 ? 0.286 -7.597 -3.757 1.00 94.12 92 LEU A N 1
ATOM 720 C CA . LEU A 1 92 ? 0.323 -6.873 -5.025 1.00 94.12 92 LEU A CA 1
ATOM 721 C C . LEU A 1 92 ? 1.688 -6.205 -5.252 1.00 94.12 92 LEU A C 1
ATOM 723 O O . LEU A 1 92 ? 2.229 -6.288 -6.352 1.00 94.12 92 LEU A O 1
ATOM 727 N N . THR A 1 93 ? 2.296 -5.644 -4.205 1.00 94.00 93 THR A N 1
ATOM 728 C CA . THR A 1 93 ? 3.673 -5.128 -4.227 1.00 94.00 93 THR A CA 1
ATOM 729 C C . THR A 1 93 ? 4.678 -6.219 -4.595 1.00 94.00 93 THR A C 1
ATOM 731 O O . THR A 1 93 ? 5.570 -5.963 -5.400 1.00 94.00 93 THR A O 1
ATOM 734 N N . ILE A 1 94 ? 4.530 -7.447 -4.080 1.00 95.56 94 ILE A N 1
ATOM 735 C CA . ILE A 1 94 ? 5.388 -8.578 -4.480 1.00 95.56 94 ILE A CA 1
ATOM 736 C C . ILE A 1 94 ? 5.211 -8.886 -5.969 1.00 95.56 94 ILE A C 1
ATOM 738 O O . ILE A 1 94 ? 6.202 -9.009 -6.686 1.00 95.56 94 ILE A O 1
ATOM 742 N N . GLY A 1 95 ? 3.968 -8.974 -6.451 1.00 94.31 95 GLY A N 1
ATOM 743 C CA . GLY A 1 95 ? 3.684 -9.222 -7.868 1.00 94.31 95 GLY A CA 1
ATOM 744 C C . GLY A 1 95 ? 4.309 -8.165 -8.783 1.00 94.31 95 GLY A C 1
ATOM 745 O O . GLY A 1 95 ? 4.957 -8.502 -9.774 1.00 94.31 95 GLY A O 1
ATOM 746 N N . LEU A 1 96 ? 4.191 -6.889 -8.411 1.00 91.75 96 LEU A N 1
ATOM 747 C CA . LEU A 1 96 ? 4.813 -5.782 -9.137 1.00 91.75 96 LEU A CA 1
ATOM 748 C C . LEU A 1 96 ? 6.336 -5.819 -9.078 1.00 91.75 96 LEU A C 1
ATOM 750 O O . LEU A 1 96 ? 6.980 -5.533 -10.081 1.00 91.75 96 LEU A O 1
ATOM 754 N N . LEU A 1 97 ? 6.920 -6.185 -7.937 1.00 93.19 97 LEU A N 1
ATOM 755 C CA . LEU A 1 97 ? 8.366 -6.316 -7.798 1.00 93.19 97 LEU A CA 1
ATOM 756 C C . LEU A 1 97 ? 8.915 -7.422 -8.704 1.00 93.19 97 LEU A C 1
ATOM 758 O O . LEU A 1 97 ? 9.933 -7.216 -9.358 1.00 93.19 97 LEU A O 1
ATOM 762 N N . LEU A 1 98 ? 8.227 -8.564 -8.790 1.00 93.62 98 LEU A N 1
ATOM 763 C CA . LEU A 1 98 ? 8.597 -9.654 -9.696 1.00 93.62 98 LEU A CA 1
ATOM 764 C C . LEU A 1 98 ? 8.496 -9.226 -11.166 1.00 93.62 98 LEU A C 1
ATOM 766 O O . LEU A 1 98 ? 9.430 -9.463 -11.932 1.00 93.62 98 LEU A O 1
ATOM 770 N N . GLY A 1 99 ? 7.407 -8.549 -11.546 1.00 91.00 99 GLY A N 1
ATOM 771 C CA . GLY A 1 99 ? 7.240 -7.998 -12.895 1.00 91.00 99 GLY A CA 1
ATOM 772 C C . GLY A 1 99 ? 8.319 -6.968 -13.240 1.00 91.00 99 GLY A C 1
ATOM 773 O O . GLY A 1 99 ? 8.961 -7.062 -14.281 1.00 91.00 99 GLY A O 1
ATOM 774 N N . PHE A 1 100 ? 8.598 -6.046 -12.319 1.00 89.75 100 PHE A N 1
ATOM 775 C CA . PHE A 1 100 ? 9.663 -5.057 -12.458 1.00 89.75 100 PHE A CA 1
ATOM 776 C C . PHE A 1 100 ? 11.038 -5.713 -12.611 1.00 89.75 100 PHE A C 1
ATOM 778 O O . PHE A 1 100 ? 11.836 -5.271 -13.434 1.00 89.75 100 PHE A O 1
ATOM 785 N N . LEU A 1 101 ? 11.325 -6.780 -11.857 1.00 89.75 101 LEU A N 1
ATOM 786 C CA . LEU A 1 101 ? 12.593 -7.498 -11.961 1.00 89.75 101 LEU A CA 1
ATOM 787 C C . LEU A 1 101 ? 12.770 -8.093 -13.364 1.00 89.75 101 LEU A C 1
ATOM 789 O O . LEU A 1 101 ? 13.818 -7.896 -13.979 1.00 89.75 101 LEU A O 1
ATOM 793 N N . LEU A 1 102 ? 11.735 -8.758 -13.885 1.00 90.56 102 LEU A N 1
ATOM 794 C CA . LEU A 1 102 ? 11.735 -9.349 -15.226 1.00 90.56 102 LEU A CA 1
ATOM 795 C C . LEU A 1 102 ? 11.929 -8.282 -16.310 1.00 90.56 102 LEU A C 1
ATOM 797 O O . LEU A 1 102 ? 12.817 -8.417 -17.156 1.00 90.56 102 LEU A O 1
ATOM 801 N N . ASP A 1 103 ? 11.166 -7.192 -16.241 1.00 88.94 103 ASP A N 1
ATOM 802 C CA . ASP A 1 103 ? 11.248 -6.101 -17.212 1.00 88.94 103 ASP A CA 1
ATOM 803 C C . ASP A 1 103 ? 12.604 -5.373 -17.128 1.00 88.94 103 ASP A C 1
ATOM 805 O O . ASP A 1 103 ? 13.191 -5.009 -18.149 1.00 88.94 103 ASP A O 1
ATOM 809 N N . SER A 1 104 ? 13.172 -5.222 -15.926 1.00 85.94 104 SER A N 1
ATOM 810 C CA . SER A 1 104 ? 14.469 -4.561 -15.728 1.00 85.94 104 SER A CA 1
ATOM 811 C C . SER A 1 104 ? 15.628 -5.310 -16.390 1.00 85.94 104 SER A C 1
ATOM 813 O O . SER A 1 104 ? 16.548 -4.681 -16.924 1.00 85.94 104 SER A O 1
ATOM 815 N N . VAL A 1 105 ? 15.577 -6.647 -16.406 1.00 89.69 105 VAL A N 1
ATOM 816 C CA . VAL A 1 105 ? 16.579 -7.485 -17.077 1.00 89.69 105 VAL A CA 1
ATOM 817 C C . VAL A 1 105 ? 16.508 -7.283 -18.590 1.00 89.69 105 VAL A C 1
ATOM 819 O O . VAL A 1 105 ? 17.551 -7.135 -19.231 1.00 89.69 105 VAL A O 1
ATOM 822 N N . GLN A 1 106 ? 15.299 -7.199 -19.152 1.00 89.69 106 GLN A N 1
ATOM 823 C CA . GLN A 1 106 ? 15.096 -6.962 -20.584 1.00 89.69 106 GLN A CA 1
ATOM 824 C C . GLN A 1 106 ? 15.577 -5.567 -21.007 1.00 89.69 106 GLN A C 1
ATOM 826 O O . GLN A 1 106 ? 16.341 -5.446 -21.966 1.00 89.69 106 GLN A O 1
ATOM 831 N N . ILE A 1 107 ? 15.217 -4.518 -20.256 1.00 88.44 107 ILE A N 1
ATOM 832 C CA . ILE A 1 107 ? 15.647 -3.139 -20.547 1.00 88.44 107 ILE A CA 1
ATOM 833 C C . ILE A 1 107 ? 17.171 -3.013 -20.474 1.00 88.44 107 ILE A C 1
ATOM 835 O O . ILE A 1 107 ? 17.793 -2.387 -21.333 1.00 88.44 107 ILE A O 1
ATOM 839 N N . ARG A 1 108 ? 17.811 -3.645 -19.482 1.00 87.75 108 ARG A N 1
ATOM 840 C CA . ARG A 1 108 ? 19.270 -3.584 -19.310 1.00 87.75 108 ARG A CA 1
ATOM 841 C C . ARG A 1 108 ? 20.036 -4.055 -20.551 1.00 87.75 108 ARG A C 1
ATOM 843 O O . ARG A 1 108 ? 21.127 -3.537 -20.813 1.00 87.75 108 ARG A O 1
ATOM 850 N N . ALA A 1 109 ? 19.496 -5.020 -21.296 1.00 88.94 109 ALA A N 1
ATOM 851 C CA . ALA A 1 109 ? 20.111 -5.523 -22.522 1.00 88.94 109 ALA A CA 1
ATOM 852 C C . ALA A 1 109 ? 20.076 -4.494 -23.666 1.00 88.94 109 ALA A C 1
ATOM 854 O O . ALA A 1 109 ? 21.001 -4.457 -24.474 1.00 88.94 109 ALA A O 1
ATOM 855 N N . GLN A 1 110 ? 19.058 -3.632 -23.696 1.00 89.88 110 GLN A N 1
ATOM 856 C CA . GLN A 1 110 ? 18.816 -2.656 -24.764 1.00 89.88 110 GLN A CA 1
ATOM 857 C C . GLN A 1 110 ? 19.456 -1.283 -24.499 1.00 89.88 110 GLN A C 1
ATOM 859 O O . GLN A 1 110 ? 19.582 -0.469 -25.411 1.00 89.88 110 GLN A O 1
ATOM 864 N N . LEU A 1 111 ? 19.876 -1.006 -23.260 1.00 89.19 111 LEU A N 1
ATOM 865 C CA . LEU A 1 111 ? 20.446 0.289 -22.885 1.00 89.19 111 LEU A CA 1
ATOM 866 C C . LEU A 1 111 ? 21.898 0.474 -23.381 1.00 89.19 111 LEU A C 1
ATOM 868 O O . LEU A 1 111 ? 22.716 -0.442 -23.235 1.00 89.19 111 LEU A O 1
ATOM 872 N N . PRO A 1 112 ? 22.279 1.669 -23.873 1.00 90.62 112 PRO A N 1
ATOM 873 C CA . PRO A 1 112 ? 23.673 1.987 -24.181 1.00 90.62 112 PRO A CA 1
ATOM 874 C C . PRO A 1 112 ? 24.545 2.036 -22.911 1.00 90.62 112 PRO A C 1
ATOM 876 O O . PRO A 1 112 ? 24.065 2.302 -21.807 1.00 90.62 112 PRO A O 1
ATOM 879 N N . GLN A 1 113 ? 25.844 1.724 -23.033 1.00 90.31 113 GLN A N 1
ATOM 880 C CA . GLN A 1 113 ? 26.724 1.513 -21.866 1.00 90.31 113 GLN A CA 1
ATOM 881 C C . GLN A 1 113 ? 26.832 2.733 -20.934 1.00 90.31 113 GLN A C 1
ATOM 883 O O . GLN A 1 113 ? 26.960 2.559 -19.723 1.00 90.31 113 GLN A O 1
ATOM 888 N N . ASN A 1 114 ? 26.707 3.946 -21.475 1.00 91.12 114 ASN A N 1
ATOM 889 C CA . ASN A 1 114 ? 26.774 5.208 -20.734 1.00 91.12 114 ASN A CA 1
ATOM 890 C C . ASN A 1 114 ? 25.635 5.406 -19.712 1.00 91.12 114 ASN A C 1
ATOM 892 O O . ASN A 1 114 ? 25.825 6.120 -18.731 1.00 91.12 114 ASN A O 1
ATOM 896 N N . VAL A 1 115 ? 24.473 4.764 -19.887 1.00 90.69 115 VAL A N 1
ATOM 897 C CA . VAL A 1 115 ? 23.309 4.915 -18.985 1.00 90.69 115 VAL A CA 1
ATOM 898 C C . VAL A 1 115 ? 23.079 3.712 -18.063 1.00 90.69 115 VAL A C 1
ATOM 900 O O . VAL A 1 115 ? 22.333 3.817 -17.085 1.00 90.69 115 VAL A O 1
ATOM 903 N N . LYS A 1 116 ? 23.764 2.581 -18.300 1.00 89.06 116 LYS A N 1
ATOM 904 C CA . LYS A 1 116 ? 23.601 1.342 -17.510 1.00 89.06 116 LYS A CA 1
ATOM 905 C C . LYS A 1 116 ? 23.888 1.536 -16.020 1.00 89.06 116 LYS A C 1
ATOM 907 O O . LYS A 1 116 ? 23.190 0.958 -15.189 1.00 89.06 116 LYS A O 1
ATOM 912 N N . GLY A 1 117 ? 24.891 2.349 -15.678 1.00 89.38 117 GLY A N 1
ATOM 913 C CA . GLY A 1 117 ? 25.290 2.587 -14.286 1.00 89.38 117 GLY A CA 1
ATOM 914 C C . GLY A 1 117 ? 24.205 3.290 -13.465 1.00 89.38 117 GLY A C 1
ATOM 915 O O . GLY A 1 117 ? 23.862 2.839 -12.371 1.00 89.38 117 GLY A O 1
ATOM 916 N N . ASN A 1 118 ? 23.619 4.359 -14.011 1.00 89.12 118 ASN A N 1
ATOM 917 C CA . ASN A 1 118 ? 22.544 5.094 -13.341 1.00 89.12 118 ASN A CA 1
ATOM 918 C C . ASN A 1 118 ? 21.264 4.259 -13.263 1.00 89.12 118 ASN A C 1
ATOM 920 O O . ASN A 1 118 ? 20.629 4.216 -12.210 1.00 89.12 118 ASN A O 1
ATOM 924 N N . PHE A 1 119 ? 20.938 3.529 -14.334 1.00 86.50 119 PHE A N 1
ATOM 925 C CA . PHE A 1 119 ? 19.791 2.626 -14.349 1.00 86.50 119 PHE A CA 1
ATOM 926 C C . PHE A 1 119 ? 19.887 1.559 -13.250 1.00 86.50 119 PHE A C 1
ATOM 928 O O . PHE A 1 119 ? 18.928 1.360 -12.511 1.00 86.50 119 PHE A O 1
ATOM 935 N N . MET A 1 120 ? 21.054 0.929 -13.069 1.00 87.62 120 MET A N 1
ATOM 936 C CA . MET A 1 120 ? 21.249 -0.072 -12.013 1.00 87.62 120 MET A CA 1
ATOM 937 C C . MET A 1 1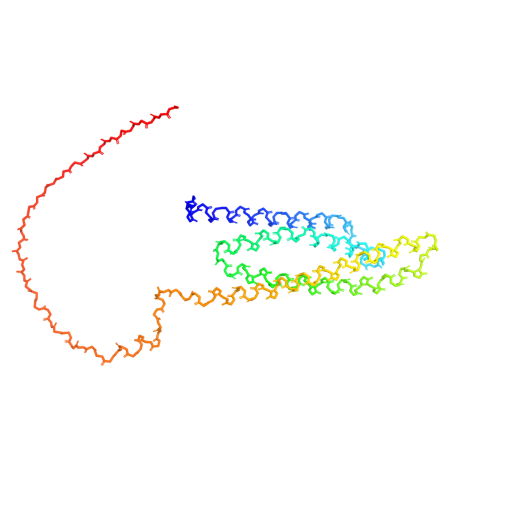20 ? 21.040 0.504 -10.612 1.00 87.62 120 MET A C 1
ATOM 939 O O . MET A 1 120 ? 20.376 -0.125 -9.794 1.00 87.62 120 MET A O 1
ATOM 943 N N . LYS A 1 121 ? 21.544 1.708 -10.323 1.00 89.88 121 LYS A N 1
ATOM 944 C CA . LYS A 1 121 ? 21.333 2.344 -9.011 1.00 89.88 121 LYS A CA 1
ATOM 945 C C . LYS A 1 121 ? 19.848 2.572 -8.726 1.00 89.88 121 LYS A C 1
ATOM 947 O O . LYS A 1 121 ? 19.388 2.285 -7.623 1.00 89.88 121 LYS A O 1
ATOM 952 N N . VAL A 1 122 ? 19.102 3.052 -9.721 1.00 87.19 122 VAL A N 1
ATOM 953 C CA . VAL A 1 122 ? 17.658 3.295 -9.593 1.00 87.19 122 VAL A CA 1
ATOM 954 C C . VAL A 1 122 ? 16.894 1.980 -9.453 1.00 87.19 122 VAL A C 1
ATOM 956 O O . VAL A 1 122 ? 16.080 1.854 -8.544 1.00 87.19 122 VAL A O 1
ATOM 959 N N . ALA A 1 123 ? 17.198 0.981 -10.283 1.00 87.88 123 ALA A N 1
ATOM 960 C CA . ALA A 1 123 ? 16.557 -0.330 -10.227 1.00 87.88 123 ALA A CA 1
ATOM 961 C C . ALA A 1 123 ? 16.823 -1.048 -8.896 1.00 87.88 123 ALA A C 1
ATOM 963 O O . ALA A 1 123 ? 15.901 -1.600 -8.300 1.00 87.88 123 ALA A O 1
ATOM 964 N N . LEU A 1 124 ? 18.058 -0.986 -8.388 1.00 90.50 124 LEU A N 1
ATOM 965 C CA . LEU A 1 124 ? 18.421 -1.558 -7.093 1.00 90.50 124 LEU A CA 1
ATOM 966 C C . LEU A 1 124 ? 17.691 -0.851 -5.948 1.00 90.50 124 LEU A C 1
ATOM 968 O O . LEU A 1 124 ? 17.141 -1.515 -5.073 1.00 90.50 124 LEU A O 1
ATOM 972 N N . ARG A 1 125 ? 17.648 0.488 -5.969 1.00 88.81 125 ARG A N 1
ATOM 973 C CA . ARG A 1 125 ? 16.900 1.276 -4.982 1.00 88.81 125 ARG A CA 1
ATOM 974 C C . ARG A 1 125 ? 15.417 0.911 -5.003 1.00 88.81 125 ARG A C 1
ATOM 976 O O . ARG A 1 125 ? 14.857 0.659 -3.944 1.00 88.81 125 ARG A O 1
ATOM 983 N N . ALA A 1 126 ? 14.800 0.859 -6.183 1.00 87.75 126 ALA A N 1
ATOM 984 C CA . ALA A 1 126 ? 13.392 0.506 -6.339 1.00 87.75 126 ALA A CA 1
ATOM 985 C C . ALA A 1 126 ? 13.105 -0.919 -5.839 1.00 87.75 126 ALA A C 1
ATOM 987 O O . ALA A 1 126 ? 12.154 -1.123 -5.089 1.00 87.75 126 ALA A O 1
ATOM 988 N N . GLY A 1 127 ? 13.967 -1.884 -6.175 1.00 90.38 127 GLY A N 1
ATOM 989 C CA . GLY A 1 127 ? 13.862 -3.257 -5.683 1.00 90.38 127 GLY A CA 1
ATOM 990 C C . GLY A 1 127 ? 13.967 -3.346 -4.158 1.00 90.38 127 GLY A C 1
ATOM 991 O O . GLY A 1 127 ? 13.134 -3.981 -3.518 1.00 90.38 127 GLY A O 1
ATOM 992 N N . LEU A 1 128 ? 14.939 -2.658 -3.553 1.00 93.62 128 LEU A N 1
ATOM 993 C CA . LEU A 1 128 ? 15.118 -2.647 -2.098 1.00 93.62 128 LEU A CA 1
ATOM 994 C C . LEU A 1 128 ? 13.910 -2.013 -1.393 1.00 93.62 128 LEU A C 1
ATOM 996 O O . LEU A 1 128 ? 13.384 -2.586 -0.439 1.00 93.62 128 LEU A O 1
ATOM 1000 N N . VAL A 1 129 ? 13.430 -0.872 -1.898 1.00 91.38 129 VAL A N 1
ATOM 1001 C CA . VAL A 1 129 ? 12.223 -0.211 -1.380 1.00 91.38 129 VAL A CA 1
ATOM 1002 C C . VAL A 1 129 ? 11.007 -1.127 -1.502 1.00 91.38 129 VAL A C 1
ATOM 1004 O O . VAL A 1 129 ? 10.276 -1.276 -0.530 1.00 91.38 129 VAL A O 1
ATOM 1007 N N . GLY A 1 130 ? 10.814 -1.799 -2.639 1.00 92.56 130 GLY A N 1
ATOM 1008 C CA . GLY A 1 130 ? 9.693 -2.720 -2.828 1.00 92.56 130 GLY A CA 1
ATOM 1009 C C . GLY A 1 130 ? 9.734 -3.925 -1.881 1.00 92.56 130 GLY A C 1
ATOM 1010 O O . GLY A 1 130 ? 8.700 -4.308 -1.332 1.00 92.56 130 GLY A O 1
ATOM 1011 N N . ILE A 1 131 ? 10.918 -4.490 -1.611 1.00 95.62 131 ILE A N 1
ATOM 1012 C CA . ILE A 1 131 ? 11.081 -5.581 -0.632 1.00 95.62 131 ILE A CA 1
ATOM 1013 C C . ILE A 1 131 ? 10.696 -5.098 0.768 1.00 95.62 131 ILE A C 1
ATOM 1015 O O . ILE A 1 131 ? 9.881 -5.746 1.433 1.00 95.62 131 ILE A O 1
ATOM 1019 N N . LEU A 1 132 ? 11.239 -3.954 1.200 1.00 95.94 132 LEU A N 1
ATOM 1020 C CA . LEU A 1 132 ? 10.927 -3.361 2.503 1.00 95.94 132 LEU A CA 1
ATOM 1021 C C . LEU A 1 132 ? 9.435 -3.064 2.637 1.00 95.94 132 LEU A C 1
ATOM 1023 O O . LEU A 1 132 ? 8.832 -3.413 3.648 1.00 95.94 132 LEU A O 1
ATOM 1027 N N . LEU A 1 133 ? 8.831 -2.475 1.607 1.00 94.75 133 LEU A N 1
ATOM 1028 C CA . LEU A 1 133 ? 7.426 -2.092 1.605 1.00 94.75 133 LEU A CA 1
ATOM 1029 C C . LEU A 1 133 ? 6.500 -3.314 1.637 1.00 94.75 133 LEU A C 1
ATOM 1031 O O . LEU A 1 133 ? 5.540 -3.334 2.405 1.00 94.75 133 LEU A O 1
ATOM 1035 N N . SER A 1 134 ? 6.806 -4.368 0.871 1.00 95.81 134 SER A N 1
ATOM 1036 C CA . SER A 1 134 ? 6.018 -5.606 0.925 1.00 95.81 134 SER A CA 1
ATOM 1037 C C . SER A 1 134 ? 6.116 -6.282 2.293 1.00 95.81 134 SER A C 1
ATOM 1039 O O . SER A 1 134 ? 5.099 -6.685 2.859 1.00 95.81 134 SER A O 1
ATOM 1041 N N . THR A 1 135 ? 7.324 -6.324 2.866 1.00 97.19 135 THR A N 1
ATOM 1042 C CA . THR A 1 135 ? 7.567 -6.889 4.195 1.00 97.19 135 THR A CA 1
ATOM 1043 C C . THR A 1 135 ? 6.809 -6.091 5.244 1.00 97.19 135 THR A C 1
ATOM 1045 O O . THR A 1 135 ? 6.146 -6.681 6.095 1.00 97.19 135 THR A O 1
ATOM 1048 N N . LEU A 1 136 ? 6.841 -4.759 5.148 1.00 96.25 136 LEU A N 1
ATOM 1049 C CA . LEU A 1 136 ? 6.117 -3.856 6.032 1.00 96.25 136 LEU A CA 1
ATOM 1050 C C . LEU A 1 136 ? 4.611 -4.112 5.965 1.00 96.25 136 LEU A C 1
ATOM 1052 O O . LEU A 1 136 ? 4.004 -4.342 7.005 1.00 96.25 136 LEU A O 1
ATOM 1056 N N . PHE A 1 137 ? 4.004 -4.135 4.776 1.00 96.19 137 PHE A N 1
ATOM 1057 C CA . PHE A 1 137 ? 2.561 -4.354 4.635 1.00 96.19 137 PHE A CA 1
ATOM 1058 C C . PHE A 1 137 ? 2.113 -5.733 5.120 1.00 96.19 137 PHE A C 1
ATOM 1060 O O . PHE A 1 137 ? 1.101 -5.841 5.817 1.00 96.19 137 PHE A O 1
ATOM 1067 N N . ILE A 1 138 ? 2.879 -6.784 4.815 1.00 96.69 138 ILE A N 1
ATOM 1068 C CA . ILE A 1 138 ? 2.583 -8.140 5.287 1.00 96.69 138 ILE A CA 1
ATOM 1069 C C . ILE A 1 138 ? 2.708 -8.204 6.808 1.00 96.69 138 ILE A C 1
ATOM 1071 O O . ILE A 1 138 ? 1.787 -8.657 7.490 1.00 96.69 138 ILE A O 1
ATOM 1075 N N . TRP A 1 139 ? 3.818 -7.714 7.358 1.00 96.69 139 TRP A N 1
ATOM 1076 C CA . TRP A 1 139 ? 4.056 -7.710 8.796 1.00 96.69 139 TRP A CA 1
ATOM 1077 C C . TRP A 1 139 ? 3.002 -6.893 9.548 1.00 96.69 139 TRP A C 1
ATOM 1079 O O . TRP A 1 139 ? 2.489 -7.348 10.574 1.00 96.69 139 TRP A O 1
ATOM 1089 N N . PHE A 1 140 ? 2.620 -5.732 9.017 1.00 94.00 140 PHE A N 1
ATOM 1090 C CA . PHE A 1 140 ? 1.600 -4.867 9.597 1.00 94.00 140 PHE A CA 1
ATOM 1091 C C . PHE A 1 140 ? 0.216 -5.534 9.569 1.00 94.00 140 PHE A C 1
ATOM 1093 O O . PHE A 1 140 ? -0.456 -5.624 10.601 1.00 94.00 140 PHE A O 1
ATOM 1100 N N . GLY A 1 141 ? -0.183 -6.106 8.428 1.00 93.88 141 GLY A N 1
ATOM 1101 C CA . GLY A 1 141 ? -1.442 -6.840 8.288 1.00 93.88 141 GLY A CA 1
ATOM 1102 C C . GLY A 1 141 ? -1.531 -8.067 9.208 1.00 93.88 141 GLY A C 1
ATOM 1103 O O . GLY A 1 141 ? -2.569 -8.318 9.831 1.00 93.88 141 GLY A O 1
ATOM 1104 N N . LEU A 1 142 ? -0.435 -8.815 9.366 1.00 95.25 142 LEU A N 1
ATOM 1105 C CA . LEU A 1 142 ? -0.360 -9.951 10.292 1.00 95.25 142 LEU A CA 1
ATOM 1106 C C . LEU A 1 142 ? -0.403 -9.507 11.761 1.00 95.25 142 LEU A C 1
ATOM 1108 O O . LEU A 1 142 ? -1.118 -10.113 12.566 1.00 95.25 142 LEU A O 1
ATOM 1112 N N . SER A 1 143 ? 0.315 -8.438 12.112 1.00 94.56 143 SER A N 1
ATOM 1113 C CA . SER A 1 143 ? 0.347 -7.885 13.472 1.00 94.56 143 SER A CA 1
ATOM 1114 C C . SER A 1 143 ? -1.026 -7.380 13.905 1.00 94.56 143 SER A C 1
ATOM 1116 O O . SER A 1 143 ? -1.473 -7.688 15.012 1.00 94.56 143 SER A O 1
ATOM 1118 N N . MET A 1 144 ? -1.767 -6.726 13.007 1.00 92.12 144 MET A N 1
ATOM 1119 C CA . MET A 1 144 ? -3.130 -6.278 13.297 1.00 92.12 144 MET A CA 1
ATOM 1120 C C . MET A 1 144 ? -4.094 -7.446 13.555 1.00 92.12 144 MET A C 1
ATOM 1122 O O . MET A 1 144 ? -5.015 -7.342 14.366 1.00 92.12 144 MET A O 1
ATOM 1126 N N . GLY A 1 145 ? -3.854 -8.602 12.930 1.00 90.00 145 GLY A N 1
ATOM 1127 C CA . GLY A 1 145 ? -4.595 -9.828 13.222 1.00 90.00 145 GLY A CA 1
ATOM 1128 C C . GLY A 1 145 ? -4.480 -10.269 14.685 1.00 90.00 145 GLY A C 1
ATOM 1129 O O . GLY A 1 145 ? -5.443 -10.805 15.232 1.00 90.00 145 GLY A O 1
ATOM 1130 N N . LYS A 1 146 ? -3.340 -10.013 15.343 1.00 91.56 146 LYS A N 1
ATOM 1131 C CA . LYS A 1 146 ? -3.149 -10.298 16.775 1.00 91.56 146 LYS A CA 1
ATOM 1132 C C . LYS A 1 146 ? -3.939 -9.321 17.652 1.00 91.56 146 LYS A C 1
ATOM 1134 O O . LYS A 1 146 ? -4.582 -9.758 18.602 1.00 91.56 146 LYS A O 1
ATOM 1139 N N . VAL A 1 147 ? -3.960 -8.036 17.291 1.00 89.31 147 VAL A N 1
ATOM 1140 C CA . VAL A 1 147 ? -4.722 -6.994 18.008 1.00 89.31 147 VAL A CA 1
ATOM 1141 C C . VAL A 1 147 ? -6.233 -7.236 17.917 1.00 89.31 147 VAL A C 1
ATOM 1143 O O . VAL A 1 147 ? -6.953 -7.113 18.903 1.00 89.31 147 VAL A O 1
ATOM 1146 N N . LEU A 1 148 ? -6.734 -7.665 16.756 1.00 90.50 148 LEU A N 1
ATOM 1147 C CA . LEU A 1 148 ? -8.148 -8.025 16.598 1.00 90.50 148 LEU A CA 1
ATOM 1148 C C . LEU A 1 148 ? -8.557 -9.210 17.489 1.00 90.50 148 LEU A C 1
ATOM 1150 O O . LEU A 1 148 ? -9.661 -9.216 18.037 1.00 90.50 148 LEU A O 1
ATOM 1154 N N . LYS A 1 149 ? -7.668 -10.199 17.667 1.00 89.19 149 LYS A N 1
ATOM 1155 C CA . LYS A 1 149 ? -7.911 -11.341 18.562 1.00 89.19 149 LYS A CA 1
ATOM 1156 C C . LYS A 1 149 ? -7.981 -10.914 20.029 1.00 89.19 149 LYS A C 1
ATOM 1158 O O . LYS A 1 149 ? -8.864 -11.392 20.731 1.00 89.19 149 LYS A O 1
ATOM 1163 N N . SER A 1 150 ? -7.105 -10.010 20.480 1.00 84.88 150 SER A N 1
ATOM 1164 C CA . SER A 1 150 ? -7.114 -9.545 21.876 1.00 84.88 150 SER A CA 1
ATOM 1165 C C . SER A 1 150 ? -8.346 -8.704 22.204 1.00 84.88 150 SER A C 1
ATOM 1167 O O . SER A 1 150 ? -8.904 -8.843 23.290 1.00 84.88 150 SER A O 1
ATOM 1169 N N . GLN A 1 151 ? -8.834 -7.900 21.254 1.00 82.06 151 GLN A N 1
ATOM 1170 C CA . GLN A 1 151 ? -10.089 -7.174 21.438 1.00 82.06 151 GLN A CA 1
ATOM 1171 C C . GLN A 1 151 ? -11.272 -8.138 21.595 1.00 82.06 151 GLN A C 1
ATOM 1173 O O . GLN A 1 151 ? -12.136 -7.891 22.431 1.00 82.06 151 GLN A O 1
ATOM 1178 N N . GLY A 1 152 ? -11.292 -9.250 20.847 1.00 69.50 152 GLY A N 1
ATOM 1179 C CA . GLY A 1 152 ? -12.325 -10.294 20.888 1.00 69.50 152 GLY A CA 1
ATOM 1180 C C . GLY A 1 152 ? -12.633 -10.867 22.272 1.00 69.50 152 GLY A C 1
ATOM 1181 O O . GLY A 1 152 ? -13.787 -11.188 22.546 1.00 69.50 152 GLY A O 1
ATOM 1182 N N . THR A 1 153 ? -11.629 -10.942 23.143 1.00 59.94 153 THR A N 1
ATOM 1183 C CA . THR A 1 153 ? -11.728 -11.563 24.472 1.00 59.94 153 THR A CA 1
ATOM 1184 C C . THR A 1 153 ? -12.312 -10.634 25.534 1.00 59.94 153 THR A C 1
ATOM 1186 O O . THR A 1 153 ? -12.733 -11.109 26.588 1.00 59.94 153 THR A O 1
ATOM 1189 N N . VAL A 1 154 ? -12.409 -9.327 25.259 1.00 58.03 154 VAL A N 1
ATOM 1190 C CA . VAL A 1 154 ? -13.156 -8.385 26.104 1.00 58.03 154 VAL A CA 1
ATOM 1191 C C . VAL A 1 154 ? -14.644 -8.604 25.830 1.00 58.03 154 VAL A C 1
ATOM 1193 O O . VAL A 1 154 ? -15.305 -7.851 25.115 1.00 58.03 154 VAL A O 1
ATOM 1196 N N . ARG A 1 155 ? -15.146 -9.733 26.335 1.00 53.94 155 ARG A N 1
ATOM 1197 C CA . ARG A 1 155 ? -16.566 -10.037 26.460 1.00 53.94 155 ARG A CA 1
ATOM 1198 C C . ARG A 1 155 ? -17.209 -8.870 27.188 1.00 53.94 155 ARG A C 1
ATOM 1200 O O . ARG A 1 155 ? -16.757 -8.501 28.268 1.00 53.94 155 ARG A O 1
ATOM 1207 N N . THR A 1 156 ? -18.253 -8.307 26.594 1.00 54.34 156 THR A N 1
ATOM 1208 C CA . THR A 1 156 ? -19.157 -7.378 27.263 1.00 54.34 156 THR A CA 1
ATOM 1209 C C . THR A 1 156 ? -19.535 -7.997 28.613 1.00 54.34 156 THR A C 1
ATOM 1211 O O . THR A 1 156 ? -20.146 -9.071 28.606 1.00 54.34 156 THR A O 1
ATOM 1214 N N . PRO A 1 157 ? -19.145 -7.409 29.758 1.00 50.97 157 PRO A N 1
ATOM 1215 C CA . PRO A 1 157 ? -19.578 -7.894 31.061 1.00 50.97 157 PRO A CA 1
ATOM 1216 C C . PRO A 1 157 ? -21.096 -7.696 31.122 1.00 50.97 157 PRO A C 1
ATOM 1218 O O . PRO A 1 157 ? -21.575 -6.591 31.347 1.00 50.97 157 PRO A O 1
ATOM 1221 N N . GLY A 1 158 ? -21.856 -8.734 30.767 1.00 57.53 158 GLY A N 1
ATOM 1222 C CA . GLY A 1 158 ? -23.309 -8.656 30.596 1.00 57.53 158 GLY A CA 1
ATOM 1223 C C . GLY A 1 158 ? -23.880 -9.428 29.405 1.00 57.53 158 GLY A C 1
ATOM 1224 O O . GLY A 1 158 ? -25.096 -9.596 29.341 1.00 57.53 158 GLY A O 1
ATOM 1225 N N . ALA A 1 159 ? -23.057 -9.951 28.487 1.00 52.66 159 ALA A N 1
ATOM 1226 C CA . ALA A 1 159 ? -23.531 -10.965 27.546 1.00 52.66 159 ALA A CA 1
ATOM 1227 C C . ALA A 1 159 ? -23.774 -12.264 28.330 1.00 52.66 159 ALA A C 1
ATOM 1229 O O . ALA A 1 159 ? -22.863 -13.073 28.496 1.00 52.66 159 ALA A O 1
ATOM 1230 N N . LYS A 1 160 ? -24.986 -12.397 28.888 1.00 53.53 160 LYS A N 1
ATOM 1231 C CA . LYS A 1 160 ? -25.505 -13.623 29.498 1.00 53.53 160 LYS A CA 1
ATOM 1232 C C . LYS A 1 160 ? -25.137 -14.800 28.601 1.00 53.53 160 LYS A C 1
ATOM 1234 O O . LYS A 1 160 ? -25.549 -14.838 27.445 1.00 53.53 160 LYS A O 1
ATOM 1239 N N . ASP A 1 161 ? -24.354 -15.731 29.136 1.00 54.91 161 ASP A N 1
ATOM 1240 C CA . ASP A 1 161 ? -24.099 -17.012 28.490 1.00 54.91 161 ASP A CA 1
ATOM 1241 C C . ASP A 1 161 ? -25.462 -17.694 28.273 1.00 54.91 161 ASP A C 1
ATOM 1243 O O . ASP A 1 161 ? -26.115 -18.045 29.261 1.00 54.91 161 ASP A O 1
ATOM 1247 N N . PRO A 1 162 ? -25.931 -17.900 27.027 1.00 58.38 162 PRO A N 1
ATOM 1248 C CA . PRO A 1 162 ? -27.196 -18.596 26.793 1.00 58.38 162 PRO A CA 1
ATOM 1249 C C . PRO A 1 162 ? -27.138 -20.045 27.305 1.00 58.38 162 PRO A C 1
ATOM 1251 O O . PRO A 1 162 ? -28.170 -20.637 27.607 1.00 58.38 162 PRO A O 1
ATOM 1254 N N . ALA A 1 163 ? -25.927 -20.589 27.482 1.00 58.66 163 ALA A N 1
ATOM 1255 C CA . ALA A 1 163 ? -25.695 -21.888 28.103 1.00 58.66 163 ALA A CA 1
ATOM 1256 C C . ALA A 1 163 ? -26.043 -21.915 29.605 1.00 58.66 163 ALA A C 1
ATOM 1258 O O . ALA A 1 163 ? -26.505 -22.941 30.096 1.00 58.66 163 ALA A O 1
ATOM 1259 N N . ASN A 1 164 ? -25.899 -20.793 30.321 1.00 54.56 164 ASN A N 1
ATOM 1260 C CA . ASN A 1 164 ? -26.299 -20.689 31.730 1.00 54.56 164 ASN A CA 1
ATOM 1261 C C . ASN A 1 164 ? -27.744 -20.195 31.910 1.00 54.56 164 ASN A C 1
ATOM 1263 O O . ASN A 1 164 ? -28.338 -20.466 32.950 1.00 54.56 164 ASN A O 1
ATOM 1267 N N . ASP A 1 165 ? -28.341 -19.539 30.908 1.00 51.31 165 ASP A N 1
ATOM 1268 C CA . ASP A 1 165 ? -29.770 -19.172 30.940 1.00 51.31 165 ASP A CA 1
ATOM 1269 C C . ASP A 1 165 ? -30.690 -20.363 30.581 1.00 51.31 165 ASP A C 1
ATOM 1271 O O . ASP A 1 165 ? -31.864 -20.350 30.936 1.00 51.31 165 ASP A O 1
ATOM 1275 N N . MET A 1 166 ? -30.176 -21.432 29.948 1.00 53.31 166 MET A N 1
ATOM 1276 C CA . MET A 1 166 ? -30.940 -22.675 29.714 1.00 53.31 166 MET A CA 1
ATOM 1277 C C . MET A 1 166 ? -30.955 -23.642 30.910 1.00 53.31 166 MET A C 1
ATOM 1279 O O . MET A 1 166 ? -31.886 -24.435 31.030 1.00 53.31 166 MET A O 1
ATOM 1283 N N . LEU A 1 167 ? -29.985 -23.560 31.827 1.00 55.62 167 LEU A N 1
ATOM 1284 C CA . LEU A 1 167 ? -29.950 -24.387 33.046 1.00 55.62 167 LEU A CA 1
ATOM 1285 C C . LEU A 1 167 ? -30.729 -23.781 34.231 1.00 55.62 167 LEU A C 1
ATOM 1287 O O . LEU A 1 167 ? -30.888 -24.432 35.258 1.00 55.62 167 LEU A O 1
ATOM 1291 N N . MET A 1 168 ? -31.283 -22.574 34.072 1.00 51.22 168 MET A N 1
ATOM 1292 C CA . MET A 1 168 ? -32.142 -21.883 35.051 1.00 51.22 168 MET A CA 1
ATOM 1293 C C . MET A 1 168 ? -33.625 -21.823 34.616 1.00 51.22 168 MET A C 1
ATOM 1295 O O . MET A 1 168 ? -34.389 -20.990 35.095 1.00 51.22 168 MET A O 1
ATOM 1299 N N . VAL A 1 169 ? -34.073 -22.729 33.735 1.00 54.53 169 VAL A N 1
ATOM 1300 C CA . VAL A 1 169 ? -35.502 -22.920 33.371 1.00 54.53 169 VAL A CA 1
ATOM 1301 C C . VAL A 1 169 ? -36.136 -24.085 34.166 1.00 54.53 169 VAL A C 1
ATOM 1303 O O . VAL A 1 169 ? -37.195 -24.595 33.819 1.00 54.53 169 VAL A O 1
ATOM 1306 N N . GLY A 1 170 ? -35.500 -24.519 35.261 1.00 56.59 170 GLY A N 1
ATOM 1307 C CA . GLY A 1 170 ? -35.859 -25.739 35.999 1.00 56.59 170 GLY A CA 1
ATOM 1308 C C . GLY A 1 170 ? -36.525 -25.572 37.369 1.00 56.59 170 GLY A C 1
ATOM 1309 O O . GLY A 1 170 ? -36.867 -26.579 37.975 1.00 56.59 170 GLY A O 1
ATOM 1310 N N . THR A 1 171 ? -36.736 -24.354 37.869 1.00 55.94 171 THR A N 1
ATOM 1311 C CA . THR A 1 171 ? -37.434 -24.120 39.152 1.00 55.94 171 THR A CA 1
ATOM 1312 C C . THR A 1 171 ? -38.223 -22.816 39.090 1.00 55.94 171 THR A C 1
ATOM 1314 O O . THR A 1 171 ? -37.997 -21.866 39.833 1.00 55.94 171 THR A O 1
ATOM 1317 N N . ARG A 1 172 ? -39.200 -22.758 38.176 1.00 54.06 172 ARG A N 1
ATOM 1318 C CA . ARG A 1 172 ? -40.355 -21.885 38.404 1.00 54.06 172 ARG A CA 1
ATOM 1319 C C . ARG A 1 172 ? -41.108 -22.450 39.599 1.00 54.06 172 ARG A C 1
ATOM 1321 O O . ARG A 1 172 ? -41.913 -23.366 39.462 1.00 54.06 172 ARG A O 1
ATOM 1328 N N . GLU A 1 173 ? -40.811 -21.904 40.766 1.00 56.72 173 GLU A N 1
ATOM 1329 C CA . GLU A 1 173 ? -41.717 -21.950 41.900 1.00 56.72 173 GLU A CA 1
ATOM 1330 C C . GLU A 1 173 ? -43.080 -21.425 41.403 1.00 56.72 173 GLU A C 1
ATOM 1332 O O . GLU A 1 173 ? -43.131 -20.350 40.788 1.00 56.72 173 GLU A O 1
ATOM 1337 N N . PRO A 1 174 ? -44.169 -22.207 41.524 1.00 64.19 174 PRO A N 1
ATOM 1338 C CA . PRO A 1 174 ? -45.471 -21.803 41.026 1.00 64.19 174 PRO A CA 1
ATOM 1339 C C . PRO A 1 174 ? -45.850 -20.489 41.695 1.00 64.19 174 PRO A C 1
ATOM 1341 O O . PRO A 1 174 ? -45.867 -20.370 42.919 1.00 64.19 174 PRO A O 1
ATOM 1344 N N . SER A 1 175 ? -46.117 -19.495 40.855 1.00 60.25 175 SER A N 1
ATOM 1345 C CA . SER A 1 175 ? -46.523 -18.153 41.232 1.00 60.25 175 SER A CA 1
ATOM 1346 C C . SER A 1 175 ? -47.685 -18.254 42.214 1.00 60.25 175 SER A C 1
ATOM 1348 O O . SER A 1 175 ? -48.813 -18.551 41.820 1.00 60.25 175 SER A O 1
ATOM 1350 N N . ARG A 1 176 ? -47.420 -18.035 43.507 1.00 62.47 176 ARG A N 1
ATOM 1351 C CA . ARG A 1 176 ? -48.503 -17.799 44.456 1.00 62.47 176 ARG A CA 1
ATOM 1352 C C . ARG A 1 176 ? -49.233 -16.546 43.973 1.00 62.47 176 ARG A C 1
ATOM 1354 O O . ARG A 1 176 ? -48.567 -15.532 43.749 1.00 62.47 176 ARG A O 1
ATOM 1361 N N . PRO A 1 177 ? -50.559 -16.601 43.778 1.00 64.56 177 PRO A N 1
ATOM 1362 C CA . PRO A 1 177 ? -51.325 -15.424 43.426 1.00 64.56 177 PRO A CA 1
ATOM 1363 C C . PRO A 1 177 ? -51.106 -14.388 44.524 1.00 64.56 177 PRO A C 1
ATOM 1365 O O . PRO A 1 177 ? -51.430 -14.618 45.689 1.00 64.56 177 PRO A O 1
ATOM 1368 N N . THR A 1 178 ? -50.494 -13.268 44.156 1.00 61.09 178 THR A N 1
ATOM 1369 C CA . THR A 1 178 ? -50.385 -12.097 45.011 1.00 61.09 178 THR A CA 1
ATOM 1370 C C . THR A 1 178 ? -51.800 -11.610 45.285 1.00 61.09 178 THR A C 1
ATOM 1372 O O . THR A 1 178 ? -52.460 -11.023 44.429 1.00 61.09 178 THR A O 1
ATOM 1375 N N . LEU A 1 179 ? -52.287 -11.910 46.490 1.00 58.56 179 LEU A N 1
ATOM 1376 C CA . LEU A 1 179 ? -53.452 -11.261 47.068 1.00 58.56 179 LEU A CA 1
ATOM 1377 C C . LEU A 1 179 ? -53.181 -9.758 47.045 1.00 58.56 179 LEU A C 1
ATOM 1379 O O . LEU A 1 179 ? -52.334 -9.243 47.770 1.00 58.56 179 LEU A O 1
ATOM 1383 N N . ARG A 1 180 ? -53.876 -9.087 46.131 1.00 55.38 180 ARG A N 1
ATOM 1384 C CA . ARG A 1 180 ? -53.937 -7.641 45.983 1.00 55.38 180 ARG A CA 1
ATOM 1385 C C . ARG A 1 180 ? -54.529 -7.076 47.273 1.00 55.38 180 ARG A C 1
ATOM 1387 O O . ARG A 1 180 ? -55.749 -7.018 47.401 1.00 55.38 180 ARG A O 1
ATOM 1394 N N . SER A 1 181 ? -53.689 -6.699 48.235 1.00 62.88 181 SER A N 1
ATOM 1395 C CA . SER A 1 181 ? -54.124 -5.810 49.307 1.00 62.88 181 SER A CA 1
ATOM 1396 C C . SER A 1 181 ? -54.450 -4.472 48.654 1.00 62.88 181 SER A C 1
ATOM 1398 O O . SER A 1 181 ? -53.596 -3.785 48.092 1.00 62.88 181 SER A O 1
ATOM 1400 N N . ILE A 1 182 ? -55.744 -4.182 48.610 1.00 54.81 182 ILE A N 1
ATOM 1401 C CA . ILE A 1 182 ? -56.292 -2.893 48.220 1.00 54.81 182 ILE A CA 1
ATOM 1402 C C . ILE A 1 182 ? -55.937 -1.940 49.360 1.00 54.81 182 ILE A C 1
ATOM 1404 O O . ILE A 1 182 ? -56.692 -1.816 50.317 1.00 54.81 182 ILE A O 1
ATOM 1408 N N . ASP A 1 183 ? -54.769 -1.308 49.278 1.00 57.66 183 ASP A N 1
ATOM 1409 C CA . ASP A 1 183 ? -54.469 -0.137 50.096 1.00 57.66 183 ASP A CA 1
ATOM 1410 C C . ASP A 1 183 ? -54.977 1.102 49.361 1.00 57.66 183 ASP A C 1
ATOM 1412 O O . ASP A 1 183 ? -54.306 1.740 48.549 1.00 57.66 183 ASP A O 1
ATOM 1416 N N . THR A 1 184 ? -56.242 1.399 49.635 1.00 60.81 184 THR A N 1
ATOM 1417 C CA . THR A 1 184 ? -56.842 2.726 49.522 1.00 60.81 184 THR A CA 1
ATOM 1418 C C . THR A 1 184 ? -56.189 3.650 50.548 1.00 60.81 184 THR A C 1
ATOM 1420 O O . THR A 1 184 ? -56.503 3.580 51.729 1.00 60.81 184 THR A O 1
ATOM 1423 N N . ASN A 1 185 ? -55.282 4.506 50.086 1.00 54.38 185 ASN A N 1
ATOM 1424 C CA . ASN A 1 185 ? -54.931 5.797 50.686 1.00 54.38 185 ASN A CA 1
ATOM 1425 C C . ASN A 1 185 ? -54.417 6.653 49.518 1.00 54.38 185 ASN A C 1
ATOM 1427 O O . ASN A 1 185 ? -53.314 6.454 49.023 1.00 54.38 185 ASN A O 1
ATOM 1431 N N . ASP A 1 186 ? -55.250 7.456 48.861 1.00 55.97 186 ASP A N 1
ATOM 1432 C CA . ASP A 1 186 ? -55.739 8.739 49.370 1.00 55.97 186 ASP A CA 1
ATOM 1433 C C . ASP A 1 186 ? -54.661 9.506 50.148 1.00 55.97 186 ASP A C 1
ATOM 1435 O O . ASP A 1 186 ? -54.425 9.286 51.333 1.00 55.97 186 ASP A O 1
ATOM 1439 N N . SER A 1 187 ? -53.990 10.437 49.468 1.00 51.94 187 SER A N 1
ATOM 1440 C CA . SER A 1 187 ? -54.099 11.871 49.772 1.00 51.94 187 SER A CA 1
ATOM 1441 C C . SER A 1 187 ? -52.942 12.677 49.172 1.00 51.94 187 SER A C 1
ATOM 1443 O O . SER A 1 187 ? -51.795 12.260 49.239 1.00 51.94 187 SER A O 1
ATOM 1445 N N . LYS A 1 188 ? -53.298 13.869 48.656 1.00 49.47 188 LYS A N 1
ATOM 1446 C CA . LYS A 1 188 ? -52.597 15.163 48.825 1.00 49.47 188 LYS A CA 1
ATOM 1447 C C . LYS A 1 188 ? -51.112 15.231 48.410 1.00 49.47 188 LYS A C 1
ATOM 1449 O O . LYS A 1 188 ? -50.280 14.455 48.825 1.00 49.47 188 LYS A O 1
ATOM 1454 N N . THR A 1 189 ? -50.598 16.224 47.700 1.00 48.88 189 THR A N 1
ATOM 1455 C CA . THR A 1 189 ? -50.987 17.611 47.427 1.00 48.88 189 THR A CA 1
ATOM 1456 C C . THR A 1 189 ? -49.873 18.140 46.521 1.00 48.88 189 THR A C 1
ATOM 1458 O O . THR A 1 189 ? -48.708 17.823 46.724 1.00 48.88 189 THR A O 1
ATOM 1461 N N . ALA A 1 190 ? -50.226 18.843 45.455 1.00 48.97 190 ALA A N 1
ATOM 1462 C CA . ALA A 1 190 ? -49.974 20.275 45.311 1.00 48.97 190 ALA A CA 1
ATOM 1463 C C . ALA A 1 190 ? -48.496 20.714 45.305 1.00 48.97 190 ALA A C 1
ATOM 1465 O O . ALA A 1 190 ? -47.864 20.815 46.347 1.00 48.97 190 ALA A O 1
ATOM 1466 N N . GLY A 1 191 ? -48.063 21.140 44.113 1.00 53.94 191 GLY A N 1
ATOM 1467 C CA . GLY A 1 191 ? -47.230 22.324 43.901 1.00 53.94 191 GLY A CA 1
ATOM 1468 C C . GLY A 1 191 ? -45.751 22.224 44.275 1.00 53.94 191 GLY A C 1
ATOM 1469 O O . GLY A 1 191 ? -45.395 21.815 45.371 1.00 53.94 191 GLY A O 1
ATOM 1470 N N . LYS A 1 192 ? -44.882 22.776 43.418 1.00 48.34 192 LYS A N 1
ATOM 1471 C CA . LYS A 1 192 ? -44.240 24.082 43.679 1.00 48.34 192 LYS A CA 1
ATOM 1472 C C . LYS A 1 192 ? -43.009 24.301 42.780 1.00 48.34 192 LYS A C 1
ATOM 1474 O O . LYS A 1 192 ? -42.011 23.608 42.904 1.00 48.34 192 LYS A O 1
ATOM 1479 N N . LYS A 1 193 ? -43.119 25.387 42.006 1.00 54.28 193 LYS A N 1
ATOM 1480 C CA . LYS A 1 193 ? -42.091 26.349 41.567 1.00 54.28 193 LYS A CA 1
ATOM 1481 C C . LYS A 1 193 ? -41.068 25.967 40.492 1.00 54.28 193 LYS A C 1
ATOM 1483 O O . LYS A 1 193 ? -40.034 25.365 40.749 1.00 54.28 193 LYS A O 1
ATOM 1488 N N . GLU A 1 194 ? -41.344 26.542 39.321 1.00 57.66 194 GLU A N 1
ATOM 1489 C CA . GLU A 1 194 ? -40.448 27.422 38.559 1.00 57.66 194 GLU A CA 1
ATOM 1490 C C . GLU A 1 194 ? -39.267 27.992 39.367 1.00 57.66 194 GLU A C 1
ATOM 1492 O O . GLU A 1 194 ? -39.446 28.612 40.420 1.00 57.66 194 GLU A O 1
ATOM 1497 N N . GLY A 1 195 ? -38.065 27.818 38.823 1.00 58.22 195 GLY A N 1
ATOM 1498 C CA . GLY A 1 195 ? -36.823 28.394 39.323 1.00 58.22 195 GLY A CA 1
ATOM 1499 C C . GLY A 1 195 ? -35.965 28.885 38.166 1.00 58.22 195 GLY A C 1
ATOM 1500 O O . GLY A 1 195 ? -35.064 28.193 37.707 1.00 58.22 195 GLY A O 1
ATOM 1501 N N . THR A 1 196 ? -36.295 30.080 37.691 1.00 61.53 196 THR A N 1
ATOM 1502 C CA . THR A 1 196 ? -35.504 30.950 36.819 1.00 61.53 196 THR A CA 1
ATOM 1503 C C . THR A 1 196 ? -34.277 31.481 37.576 1.00 61.53 196 THR A C 1
ATOM 1505 O O . THR A 1 196 ? -34.409 31.943 38.707 1.00 61.53 196 THR A O 1
ATOM 1508 N N . GLY A 1 197 ? -33.103 31.479 36.947 1.00 52.16 197 GLY A N 1
ATOM 1509 C CA . GLY A 1 197 ? -31.890 32.188 37.391 1.00 52.16 197 GLY A CA 1
ATOM 1510 C C . GLY A 1 197 ? -30.736 31.789 36.468 1.00 52.16 197 GLY A C 1
ATOM 1511 O O . GLY A 1 197 ? -30.446 30.606 36.356 1.00 52.16 197 GLY A O 1
ATOM 1512 N N . GLY A 1 198 ? -30.189 32.663 35.618 1.00 52.16 198 GLY A N 1
ATOM 1513 C CA . GLY A 1 198 ? -29.423 33.873 35.961 1.00 52.16 198 GLY A CA 1
ATOM 1514 C C . GLY A 1 198 ? -27.931 33.493 35.863 1.00 52.16 198 GLY A C 1
ATOM 1515 O O . GLY A 1 198 ? -27.480 32.689 36.662 1.00 52.16 198 GLY A O 1
ATOM 1516 N N . LEU A 1 199 ? -27.225 33.723 34.750 1.00 59.62 199 LEU A N 1
ATOM 1517 C CA . LEU A 1 199 ? -26.577 34.963 34.281 1.00 59.62 199 LEU A CA 1
ATOM 1518 C C . LEU A 1 199 ? -25.325 35.375 35.091 1.00 59.62 199 LEU A C 1
ATOM 1520 O O . LEU A 1 199 ? -25.464 35.916 36.178 1.00 59.62 199 LEU A O 1
ATOM 1524 N N . SER A 1 200 ? -24.141 35.156 34.496 1.00 50.53 200 SER A N 1
ATOM 1525 C CA . SER A 1 200 ? -22.861 35.909 34.611 1.00 50.53 200 SER A CA 1
ATOM 1526 C C . SER A 1 200 ? -21.817 35.125 33.785 1.00 50.53 200 SER A C 1
ATOM 1528 O O . SER A 1 200 ? -21.570 33.962 34.090 1.00 50.53 200 SER A O 1
ATOM 1530 N N . VAL A 1 201 ? -21.380 35.519 32.582 1.00 61.94 201 VAL A N 1
ATOM 1531 C CA . VAL A 1 201 ? -20.467 36.625 32.217 1.00 61.94 201 VAL A CA 1
ATOM 1532 C C . VAL A 1 201 ? -19.304 36.765 33.193 1.00 61.94 201 VAL A C 1
ATOM 1534 O O . VAL A 1 201 ? -19.504 37.278 34.283 1.00 61.94 201 VAL A O 1
ATOM 1537 N N . ASP A 1 202 ? -18.114 36.369 32.746 1.00 55.72 202 ASP A N 1
ATOM 1538 C CA . ASP A 1 202 ? -16.878 37.087 33.045 1.00 55.72 202 ASP A CA 1
ATOM 1539 C C . ASP A 1 202 ? -16.034 37.136 31.766 1.00 55.72 202 ASP A C 1
ATOM 1541 O O . ASP A 1 202 ? -15.974 36.167 31.001 1.00 55.72 202 ASP A O 1
ATOM 1545 N N . VAL A 1 203 ? -15.509 38.334 31.520 1.00 64.38 203 VAL A N 1
ATOM 1546 C CA . VAL A 1 203 ? -14.718 38.789 30.368 1.00 64.38 203 VAL A CA 1
ATOM 1547 C C . VAL A 1 203 ? -13.237 38.611 30.668 1.00 64.38 203 VAL A C 1
ATOM 1549 O O . VAL A 1 203 ? -12.850 38.872 31.828 1.00 64.38 203 VAL A O 1
#